Protein AF-A0A7S0LB00-F1 (afdb_monomer)

Organism: NCBI:txid221442

Mean predicted aligned error: 7.69 Å

Secondary structure (DSSP, 8-state):
---------------------EEEEESPPGGGGGGGSTTTSTT----B-SSS-B----B-SSSB---TTGGGEE-SS--TT-SS--------TT--SSTTTPPPPS---GGG-SS-TTSPTTSTT-TTTTSGGGSTT-S--S-TT-EETTSSS--TTS--PPP-SS--TT-BHHHHSPP--------TT-----EEEESS--S-----B---TTS---HHHHHT-BPPPPSS-----

Structure (mmCIF, N/CA/C/O backbone):
data_AF-A0A7S0LB00-F1
#
_entry.id   AF-A0A7S0LB00-F1
#
loop_
_atom_site.group_PDB
_atom_site.id
_atom_site.type_symbol
_atom_site.label_atom_id
_atom_site.label_alt_id
_atom_site.label_comp_id
_atom_site.label_asym_id
_atom_site.label_entity_id
_atom_site.label_seq_id
_atom_site.pdbx_PDB_ins_code
_atom_site.Cartn_x
_atom_site.Cartn_y
_atom_site.Cartn_z
_atom_site.occupancy
_atom_site.B_iso_or_equiv
_atom_site.auth_seq_id
_atom_site.auth_comp_id
_atom_site.auth_asym_id
_atom_site.auth_atom_id
_atom_site.pdbx_PDB_model_num
ATOM 1 N N . LEU A 1 1 ? -13.532 21.064 -48.501 1.00 35.19 1 LEU A N 1
ATOM 2 C CA . LEU A 1 1 ? -12.822 22.306 -48.111 1.00 35.19 1 LEU A CA 1
ATOM 3 C C . LEU A 1 1 ? -13.480 22.804 -46.825 1.00 35.19 1 LEU A C 1
ATOM 5 O O . LEU A 1 1 ? -14.669 23.048 -46.865 1.00 35.19 1 LEU A O 1
ATOM 9 N N . GLY A 1 2 ? -12.890 22.867 -45.636 1.00 36.31 2 GLY A N 1
ATOM 10 C CA . GLY A 1 2 ? -11.497 23.034 -45.245 1.00 36.31 2 GLY A CA 1
ATOM 11 C C . GLY A 1 2 ? -11.437 24.234 -44.295 1.00 36.31 2 GLY A C 1
ATOM 12 O O . GLY A 1 2 ? -11.402 25.360 -44.772 1.00 36.31 2 GLY A O 1
ATOM 13 N N . LYS A 1 3 ? -11.448 24.002 -42.976 1.00 26.95 3 LYS A N 1
ATOM 14 C CA . LYS A 1 3 ? -10.926 24.943 -41.970 1.00 26.95 3 LYS A CA 1
ATOM 15 C C . LYS A 1 3 ? -10.287 24.142 -40.835 1.00 26.95 3 LYS A C 1
ATOM 17 O O . LYS A 1 3 ? -10.972 23.611 -39.970 1.00 26.95 3 LYS A O 1
ATOM 22 N N . MET A 1 4 ? -8.961 24.026 -40.903 1.00 29.06 4 MET A N 1
ATOM 23 C CA . MET A 1 4 ? -8.104 23.669 -39.775 1.00 29.06 4 MET A CA 1
ATOM 24 C C . MET A 1 4 ? -8.138 24.818 -38.768 1.00 29.06 4 MET A C 1
ATOM 26 O O . MET A 1 4 ? -7.883 25.964 -39.135 1.00 29.06 4 MET A O 1
ATOM 30 N N . THR A 1 5 ? -8.381 24.507 -37.499 1.00 28.31 5 THR A N 1
ATOM 31 C CA . THR A 1 5 ? -8.028 25.393 -36.389 1.00 28.31 5 THR A CA 1
ATOM 32 C C . THR A 1 5 ? -6.940 24.698 -35.588 1.00 28.31 5 THR A C 1
ATOM 34 O O . THR A 1 5 ? -7.177 23.727 -34.877 1.00 28.31 5 THR A O 1
ATOM 37 N N . LEU A 1 6 ? -5.717 25.183 -35.781 1.00 27.58 6 LEU A N 1
ATOM 38 C CA . LEU A 1 6 ? -4.538 24.798 -35.028 1.00 27.58 6 LEU A CA 1
ATOM 39 C C . LEU A 1 6 ? -4.622 25.487 -33.658 1.00 27.58 6 LEU A C 1
ATOM 41 O O . LEU A 1 6 ? -4.403 26.693 -33.566 1.00 27.58 6 LEU A O 1
ATOM 45 N N . ILE A 1 7 ? -4.939 24.748 -32.595 1.00 29.59 7 ILE A N 1
ATOM 46 C CA . ILE A 1 7 ? -4.711 25.228 -31.228 1.00 29.59 7 ILE A CA 1
ATOM 47 C C . ILE A 1 7 ? -3.423 24.573 -30.745 1.00 29.59 7 ILE A C 1
ATOM 49 O O . ILE A 1 7 ? -3.393 23.401 -30.375 1.00 29.59 7 ILE A O 1
ATOM 53 N N . ARG A 1 8 ? -2.336 25.353 -30.776 1.00 27.70 8 ARG A N 1
ATOM 54 C CA . ARG A 1 8 ? -1.153 25.111 -29.947 1.00 27.70 8 ARG A CA 1
ATOM 55 C C . ARG A 1 8 ? -1.618 25.146 -28.492 1.00 27.70 8 ARG A C 1
ATOM 57 O O . ARG A 1 8 ? -1.759 26.227 -27.927 1.00 27.70 8 ARG A O 1
ATOM 64 N N . LEU A 1 9 ? -1.847 23.985 -27.889 1.00 26.02 9 LEU A N 1
ATOM 65 C CA . LEU A 1 9 ? -1.923 23.893 -26.440 1.00 26.02 9 LEU A CA 1
ATOM 66 C C . LEU A 1 9 ? -0.524 23.560 -25.935 1.00 26.02 9 LEU A C 1
ATOM 68 O O . LEU A 1 9 ? 0.058 22.536 -26.290 1.00 26.02 9 LEU A O 1
ATOM 72 N N . GLN A 1 10 ? 0.039 24.502 -25.186 1.00 24.97 10 GLN A N 1
ATOM 73 C CA . GLN A 1 10 ? 1.339 24.358 -24.562 1.00 24.97 10 GLN A CA 1
ATOM 74 C C . GLN A 1 10 ? 1.358 23.092 -23.709 1.00 24.97 10 GLN A C 1
ATOM 76 O O . GLN A 1 10 ? 0.496 22.879 -22.857 1.00 24.97 10 GLN A O 1
ATOM 81 N N . ILE A 1 11 ? 2.362 22.257 -23.964 1.00 27.09 11 ILE A N 1
ATOM 82 C CA . ILE A 1 11 ? 2.698 21.112 -23.133 1.00 27.09 11 ILE A CA 1
ATOM 83 C C . ILE A 1 11 ? 3.191 21.682 -21.805 1.00 27.09 11 ILE A C 1
ATOM 85 O O . ILE A 1 11 ? 4.362 22.031 -21.659 1.00 27.09 11 ILE A O 1
ATOM 89 N N . VAL A 1 12 ? 2.290 21.798 -20.833 1.00 24.94 12 VAL A N 1
ATOM 90 C CA . VAL A 1 12 ? 2.697 21.899 -19.437 1.00 24.94 12 VAL A CA 1
ATOM 91 C C . VAL A 1 12 ? 3.196 20.508 -19.066 1.00 24.94 12 VAL A C 1
ATOM 93 O O . VAL A 1 12 ? 2.411 19.606 -18.776 1.00 24.94 12 VAL A O 1
ATOM 96 N N . TRP A 1 13 ? 4.515 20.323 -19.127 1.00 25.20 13 TRP A N 1
ATOM 97 C CA . TRP A 1 13 ? 5.214 19.219 -18.473 1.00 25.20 13 TRP A CA 1
ATOM 98 C C . TRP A 1 13 ? 5.059 19.381 -16.957 1.00 25.20 13 TRP A C 1
ATOM 100 O O . TRP A 1 13 ? 5.974 19.781 -16.246 1.00 25.20 13 TRP A O 1
ATOM 110 N N . GLY A 1 14 ? 3.863 19.092 -16.453 1.00 23.08 14 GLY A N 1
ATOM 111 C CA . GLY A 1 14 ? 3.650 18.824 -15.045 1.00 23.08 14 GLY A CA 1
ATOM 112 C C . GLY A 1 14 ? 4.118 17.404 -14.777 1.00 23.08 14 GLY A C 1
ATOM 113 O O . GLY A 1 14 ? 3.319 16.471 -14.838 1.00 23.08 14 GLY A O 1
ATOM 114 N N . ILE A 1 15 ? 5.410 17.220 -14.492 1.00 27.45 15 ILE A N 1
ATOM 115 C CA . ILE A 1 15 ? 5.857 16.019 -13.785 1.00 27.45 15 ILE A CA 1
ATOM 116 C C . ILE A 1 15 ? 5.267 16.141 -12.380 1.00 27.45 15 ILE A C 1
ATOM 118 O O . ILE A 1 15 ? 5.867 16.714 -11.476 1.00 27.45 15 ILE A O 1
ATOM 122 N N . ALA A 1 16 ? 4.042 15.649 -12.209 1.00 24.50 16 ALA A N 1
ATOM 123 C CA . ALA A 1 16 ? 3.516 15.373 -10.890 1.00 24.50 16 ALA A CA 1
ATOM 124 C C . ALA A 1 16 ? 4.400 14.271 -10.302 1.00 24.50 16 ALA A C 1
ATOM 126 O O . ALA A 1 16 ? 4.308 13.101 -10.685 1.00 24.50 16 ALA A O 1
ATOM 127 N N . VAL A 1 17 ? 5.298 14.657 -9.400 1.00 24.16 17 VAL A N 1
ATOM 128 C CA . VAL A 1 17 ? 6.021 13.729 -8.536 1.00 24.16 17 VAL A CA 1
ATOM 129 C C . VAL A 1 17 ? 4.957 13.048 -7.674 1.00 24.16 17 VAL A C 1
ATOM 131 O O . VAL A 1 17 ? 4.490 13.593 -6.686 1.00 24.16 17 VAL A O 1
ATOM 134 N N . GLY A 1 18 ? 4.444 11.905 -8.127 1.00 24.12 18 GLY A N 1
ATOM 135 C CA . GLY A 1 18 ? 3.473 11.144 -7.343 1.00 24.12 18 GLY A CA 1
ATOM 136 C C . GLY A 1 18 ? 4.186 10.406 -6.218 1.00 24.12 18 GLY A C 1
ATOM 137 O O . GLY A 1 18 ? 5.020 9.564 -6.490 1.00 24.12 18 GLY A O 1
ATOM 138 N N . HIS A 1 19 ? 3.910 10.674 -4.955 1.00 31.19 19 HIS A N 1
ATOM 139 C CA . HIS A 1 19 ? 4.433 9.839 -3.863 1.00 31.19 19 HIS A CA 1
ATOM 140 C C . HIS A 1 19 ? 3.854 8.396 -3.917 1.00 31.19 19 HIS A C 1
ATOM 142 O O . HIS A 1 19 ? 3.232 8.011 -4.905 1.00 31.19 19 HIS A O 1
ATOM 148 N N . SER A 1 20 ? 4.028 7.562 -2.890 1.00 43.66 20 SER A N 1
ATOM 149 C CA . SER A 1 20 ? 3.943 6.090 -2.976 1.00 43.66 20 SER A CA 1
ATOM 150 C C . SER A 1 20 ? 2.904 5.334 -2.146 1.00 43.66 20 SER A C 1
ATOM 152 O O . SER A 1 20 ? 3.152 4.186 -1.788 1.00 43.66 20 SER A O 1
ATOM 154 N N . HIS A 1 21 ? 1.790 5.920 -1.736 1.00 64.12 21 HIS A N 1
ATOM 155 C CA . HIS A 1 21 ? 1.093 5.413 -0.551 1.00 64.12 21 HIS A CA 1
ATOM 156 C C . HIS A 1 21 ? -0.360 5.086 -0.836 1.00 64.12 21 HIS A C 1
ATOM 158 O O . HIS A 1 21 ? -1.047 5.813 -1.549 1.00 64.12 21 HIS A O 1
ATOM 164 N N . GLY A 1 22 ? -0.861 4.016 -0.239 1.00 75.19 22 GLY A N 1
ATOM 165 C CA . GLY A 1 22 ? -2.289 3.796 -0.199 1.00 75.19 22 GLY A CA 1
ATOM 166 C C . GLY A 1 22 ? -2.671 2.783 0.855 1.00 75.19 22 GLY A C 1
ATOM 167 O O . GLY A 1 22 ? -1.870 1.955 1.278 1.00 75.19 22 GLY A O 1
ATOM 168 N N . SER A 1 23 ? -3.894 2.915 1.341 1.00 87.69 23 SER A N 1
ATOM 169 C CA . SER A 1 23 ? -4.347 2.206 2.532 1.00 87.69 23 SER A CA 1
ATOM 170 C C . SER A 1 23 ? -5.782 1.757 2.375 1.00 87.69 23 SER A C 1
ATOM 172 O O . SER A 1 23 ? -6.610 2.440 1.772 1.00 87.69 23 SER A O 1
ATOM 174 N N . LEU A 1 24 ? -6.083 0.588 2.930 1.00 89.44 24 LEU A N 1
ATOM 175 C CA . LEU A 1 24 ? -7.458 0.150 3.101 1.00 89.44 24 LEU A CA 1
ATOM 176 C C . LEU A 1 24 ? -8.194 1.177 3.976 1.00 89.44 24 LEU A C 1
ATOM 178 O O . LEU A 1 24 ? -7.613 1.702 4.918 1.00 89.44 24 LEU A O 1
ATOM 182 N N . ILE A 1 25 ? -9.448 1.479 3.660 1.00 89.44 25 ILE A N 1
ATOM 183 C CA . ILE A 1 25 ? -10.336 2.296 4.504 1.00 89.44 25 ILE A CA 1
ATOM 184 C C . ILE A 1 25 ? -11.545 1.466 4.935 1.00 89.44 25 ILE A C 1
ATOM 186 O O . ILE A 1 25 ? -12.014 1.580 6.065 1.00 89.44 25 ILE A O 1
ATOM 190 N N . VAL A 1 26 ? -12.066 0.637 4.023 1.00 87.62 26 VAL A N 1
ATOM 191 C CA . VAL A 1 26 ? -13.188 -0.266 4.288 1.00 87.62 26 VAL A CA 1
ATOM 192 C C . VAL A 1 26 ? -12.779 -1.678 3.871 1.00 87.62 26 VAL A C 1
ATOM 194 O O . VAL A 1 26 ? -12.455 -1.873 2.697 1.00 87.62 26 VAL A O 1
ATOM 197 N N . PRO A 1 27 ? -12.808 -2.662 4.783 1.00 90.00 27 PRO A N 1
ATOM 198 C CA . PRO A 1 27 ? -13.117 -2.535 6.211 1.00 90.00 27 PRO A CA 1
ATOM 199 C C . PRO A 1 27 ? -12.051 -1.719 6.965 1.00 90.00 27 PRO A C 1
ATOM 201 O O . PRO A 1 27 ? -10.946 -1.528 6.459 1.00 90.00 27 PRO A O 1
ATOM 204 N N . PHE A 1 28 ? -12.384 -1.247 8.171 1.00 89.69 28 PHE A N 1
ATOM 205 C CA . PHE A 1 28 ? -11.471 -0.435 8.978 1.00 89.69 28 PHE A CA 1
ATOM 206 C C . PHE A 1 28 ? -10.197 -1.233 9.323 1.00 89.69 28 PHE A C 1
ATOM 208 O O . PHE A 1 28 ? -10.312 -2.279 9.976 1.00 89.69 28 PHE A O 1
ATOM 215 N N . PRO A 1 29 ? -8.994 -0.813 8.880 1.00 92.06 29 PRO A N 1
ATOM 216 C CA . PRO A 1 29 ? -7.785 -1.611 9.064 1.00 92.06 29 PRO A CA 1
ATOM 217 C C . PRO A 1 29 ? -7.124 -1.363 10.422 1.00 92.06 29 PRO A C 1
ATOM 219 O O . PRO A 1 29 ? -7.160 -0.260 10.955 1.00 92.06 29 PRO A O 1
ATOM 222 N N . ARG A 1 30 ? -6.369 -2.354 10.911 1.00 93.62 30 ARG A N 1
ATOM 223 C CA . ARG A 1 30 ? -5.478 -2.190 12.080 1.00 93.62 30 ARG A CA 1
ATOM 224 C C . ARG A 1 30 ? -4.424 -1.093 11.907 1.00 93.62 30 ARG A C 1
ATOM 226 O O . ARG A 1 30 ? -3.998 -0.479 12.877 1.00 93.62 30 ARG A O 1
ATOM 233 N N . ASN A 1 31 ? -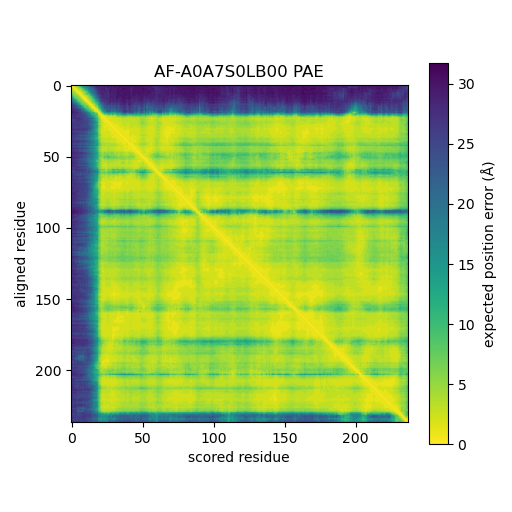4.004 -0.836 10.670 1.00 94.94 31 ASN A N 1
ATOM 234 C CA . ASN A 1 31 ? -3.031 0.202 10.327 1.00 94.94 31 ASN A CA 1
ATOM 235 C C . ASN A 1 31 ? -3.553 1.616 10.618 1.00 94.94 31 ASN A C 1
ATOM 237 O O . ASN A 1 31 ? -2.766 2.552 10.725 1.00 94.94 31 ASN A O 1
ATOM 241 N N . ALA A 1 32 ? -4.868 1.768 10.790 1.00 94.31 32 ALA A N 1
ATOM 242 C CA . ALA A 1 32 ? -5.506 3.021 11.156 1.00 94.31 32 ALA A CA 1
ATOM 243 C C . ALA A 1 32 ? -5.594 3.234 12.675 1.00 94.31 32 ALA A C 1
ATOM 245 O O . ALA A 1 32 ? -6.366 4.080 13.119 1.00 94.31 32 ALA A O 1
ATOM 246 N N . VAL A 1 33 ? -4.816 2.512 13.492 1.00 95.06 33 VAL A N 1
ATOM 247 C CA . VAL A 1 33 ? -4.845 2.624 14.965 1.00 95.06 33 VAL A CA 1
ATOM 248 C C . VAL A 1 33 ? -4.657 4.062 15.475 1.00 95.06 33 VAL A C 1
ATOM 250 O O . VAL A 1 33 ? -5.271 4.447 16.468 1.00 95.06 33 VAL A O 1
ATOM 253 N N . ASP A 1 34 ? -3.883 4.896 14.770 1.00 95.69 34 ASP A N 1
ATOM 254 C CA . ASP A 1 34 ? -3.671 6.297 15.161 1.00 95.69 34 ASP A CA 1
ATOM 255 C C . ASP A 1 34 ? -4.931 7.160 15.047 1.00 95.69 34 ASP A C 1
ATOM 257 O O . ASP A 1 34 ? -4.992 8.208 15.678 1.00 95.69 34 ASP A O 1
ATOM 261 N N . SER A 1 35 ? -5.970 6.712 14.335 1.00 93.94 35 SER A N 1
ATOM 262 C CA . SER A 1 35 ? -7.298 7.355 14.331 1.00 93.94 35 SER A CA 1
ATOM 263 C C . SER A 1 35 ? -7.926 7.495 15.727 1.00 93.94 35 SER A C 1
ATOM 265 O O . SER A 1 35 ? -8.866 8.268 15.909 1.00 93.94 35 SER A O 1
ATOM 267 N N . LEU A 1 36 ? -7.416 6.739 16.709 1.00 93.81 36 LEU A N 1
ATOM 268 C CA . LEU A 1 36 ? -7.798 6.796 18.121 1.00 93.81 36 LEU A CA 1
ATOM 269 C C . LEU A 1 36 ? -7.118 7.948 18.882 1.00 93.81 36 LEU A C 1
ATOM 271 O O . LEU A 1 36 ? -7.368 8.130 20.074 1.00 93.81 36 LEU A O 1
ATOM 275 N N . LEU A 1 37 ? -6.204 8.679 18.241 1.00 95.94 37 LEU A N 1
ATOM 276 C CA . LEU A 1 37 ? -5.475 9.793 18.834 1.00 95.94 37 LEU A CA 1
ATOM 277 C C . LEU A 1 37 ? -6.094 11.129 18.393 1.00 95.94 37 LEU A C 1
ATOM 279 O O . LEU A 1 37 ? -6.312 11.307 17.196 1.00 95.94 37 LEU A O 1
ATOM 283 N N . PRO A 1 38 ? -6.301 12.105 19.301 1.00 95.94 38 PRO A N 1
ATOM 284 C CA . PRO A 1 38 ? -6.965 13.378 18.984 1.00 95.94 38 PRO A CA 1
ATOM 285 C C . PRO A 1 38 ? -6.367 14.180 17.819 1.00 95.94 38 PRO A C 1
ATOM 287 O O . PRO A 1 38 ? -7.050 15.001 17.203 1.00 95.94 38 PRO A O 1
ATOM 290 N N . GLN A 1 39 ? -5.076 13.995 17.549 1.00 95.00 39 GLN A N 1
ATOM 291 C CA . GLN A 1 39 ? -4.345 14.666 16.475 1.00 95.00 39 GLN A CA 1
ATOM 292 C C . GLN A 1 39 ? -4.528 14.003 15.093 1.00 95.00 39 GLN A C 1
ATOM 294 O O . GLN A 1 39 ? -4.260 14.646 14.085 1.00 95.00 39 GLN A O 1
ATOM 299 N N . TRP A 1 40 ? -5.007 12.755 15.050 1.00 94.56 40 TRP A N 1
ATOM 300 C CA . TRP A 1 40 ? -5.266 11.962 13.836 1.00 94.56 40 TRP A CA 1
ATOM 301 C C . TRP A 1 40 ? -6.738 11.525 13.716 1.00 94.56 40 TRP A C 1
ATOM 303 O O . TRP A 1 40 ? -7.084 10.787 12.796 1.00 94.56 40 TRP A O 1
ATOM 313 N N . SER A 1 41 ? -7.595 11.960 14.645 1.00 92.56 41 SER A N 1
ATOM 314 C CA . SER A 1 41 ? -9.036 11.706 14.661 1.00 92.56 41 SER A CA 1
ATOM 315 C C . SER A 1 41 ? -9.823 12.818 13.964 1.00 92.56 41 SER A C 1
ATOM 317 O O . SER A 1 41 ? -9.287 13.878 13.637 1.00 92.56 41 SER A O 1
ATOM 319 N N . ASP A 1 42 ? -11.120 12.587 13.748 1.00 89.00 42 ASP A N 1
ATOM 320 C CA . ASP A 1 42 ? -12.076 13.608 13.282 1.00 89.00 42 ASP A CA 1
ATOM 321 C C . ASP A 1 42 ? -11.678 14.270 11.953 1.00 89.00 42 ASP A C 1
ATOM 323 O O . ASP A 1 42 ? -11.885 15.460 11.723 1.00 89.00 42 ASP A O 1
ATOM 327 N N . GLY A 1 43 ? -11.070 13.478 11.065 1.00 84.38 43 GLY A N 1
ATOM 328 C CA . GLY A 1 43 ? -10.630 13.924 9.746 1.00 84.38 43 GLY A CA 1
ATOM 329 C C . GLY A 1 43 ? -9.340 14.748 9.746 1.00 84.38 43 GLY A C 1
ATOM 330 O O . GLY A 1 43 ? -9.014 15.348 8.720 1.00 84.38 43 GLY A O 1
ATOM 331 N N . LYS A 1 44 ? -8.599 14.776 10.860 1.00 92.50 44 LYS A N 1
ATOM 332 C CA . LYS A 1 44 ? -7.274 15.401 10.937 1.00 92.50 44 LYS A CA 1
ATOM 333 C C . LYS A 1 44 ? -6.206 14.471 10.374 1.00 92.50 44 LYS A C 1
ATOM 335 O O . LYS A 1 44 ? -6.128 13.300 10.729 1.00 92.50 44 LYS A O 1
ATOM 340 N N . HIS A 1 45 ? -5.357 15.035 9.524 1.00 91.56 45 HIS A N 1
ATOM 341 C CA . HIS A 1 45 ? -4.241 14.350 8.877 1.00 91.56 45 HIS A CA 1
ATOM 342 C C . HIS A 1 45 ? -3.033 15.291 8.895 1.00 91.56 45 HIS A C 1
ATOM 344 O O . HIS A 1 45 ? -2.778 15.943 7.885 1.00 91.56 45 HIS A O 1
ATOM 350 N N . PRO A 1 46 ? -2.366 15.471 10.051 1.00 93.44 46 PRO A N 1
ATOM 351 C CA . PRO A 1 46 ? -1.205 16.347 10.138 1.00 93.44 46 PRO A CA 1
ATOM 352 C C . PRO A 1 46 ? -0.085 15.835 9.231 1.00 93.44 46 PRO A C 1
ATOM 354 O O . PRO A 1 46 ? 0.027 14.627 9.002 1.00 93.44 46 PRO A O 1
ATOM 357 N N . ASP A 1 47 ? 0.743 16.758 8.746 1.00 92.44 47 ASP A N 1
ATOM 358 C CA . ASP A 1 47 ? 1.935 16.402 7.986 1.00 92.44 47 ASP A CA 1
ATOM 359 C C . ASP A 1 47 ? 2.919 15.611 8.863 1.00 92.44 47 ASP A C 1
ATOM 361 O O . ASP A 1 47 ? 3.011 15.781 10.087 1.00 92.44 47 ASP A O 1
ATOM 365 N N . THR A 1 48 ? 3.646 14.711 8.221 1.00 89.62 48 THR A N 1
ATOM 366 C CA . THR A 1 48 ? 4.616 13.810 8.825 1.00 89.62 48 THR A CA 1
ATOM 367 C C . THR A 1 48 ? 5.946 13.919 8.096 1.00 89.62 48 THR A C 1
ATOM 369 O O . THR A 1 48 ? 5.977 14.167 6.893 1.00 89.62 48 THR A O 1
ATOM 372 N N . GLY A 1 49 ? 7.044 13.712 8.821 1.00 86.69 49 GLY A N 1
ATOM 373 C CA . GLY A 1 49 ? 8.395 13.773 8.260 1.00 86.69 49 GLY A CA 1
ATOM 374 C C . GLY A 1 49 ? 9.011 15.161 8.176 1.00 86.69 49 GLY A C 1
ATOM 375 O O . GLY A 1 49 ? 8.350 16.190 8.306 1.00 86.69 49 GLY A O 1
ATOM 376 N N . SER A 1 50 ? 10.325 15.156 7.974 1.00 85.06 50 SER A N 1
ATOM 377 C CA . SER A 1 50 ? 11.186 16.341 7.913 1.00 85.06 50 SER A CA 1
ATOM 378 C C . SER A 1 50 ? 11.932 16.460 6.582 1.00 85.06 50 SER A C 1
ATOM 380 O O . SER A 1 50 ? 12.179 17.571 6.117 1.00 85.06 50 SER A O 1
ATOM 382 N N . ILE A 1 51 ? 12.243 15.328 5.941 1.00 83.50 51 ILE A N 1
ATOM 383 C CA . ILE A 1 51 ? 12.913 15.245 4.640 1.00 83.50 51 ILE A CA 1
ATOM 384 C C . ILE A 1 51 ? 11.904 15.502 3.516 1.00 83.50 51 ILE A C 1
ATOM 386 O O . ILE A 1 51 ? 12.188 16.253 2.583 1.00 83.50 51 ILE A O 1
ATOM 390 N N . GLN A 1 52 ? 10.723 14.882 3.602 1.00 82.38 52 GLN A N 1
ATOM 391 C CA . GLN A 1 52 ? 9.613 15.092 2.668 1.00 82.38 52 GLN A CA 1
ATOM 392 C C . GLN A 1 52 ? 8.273 15.106 3.415 1.00 82.38 52 GLN A C 1
ATOM 394 O O . GLN A 1 52 ? 7.614 14.067 3.493 1.00 82.38 52 GLN A O 1
ATOM 399 N N . PRO A 1 53 ? 7.861 16.270 3.955 1.00 85.38 53 PRO A N 1
ATOM 400 C CA . PRO A 1 53 ? 6.587 16.401 4.646 1.00 85.38 53 PRO A CA 1
ATOM 401 C C . PRO A 1 53 ? 5.405 15.909 3.803 1.00 85.38 53 PRO A C 1
ATOM 403 O O . PRO A 1 53 ? 5.245 16.314 2.648 1.00 85.38 53 PRO A O 1
ATOM 406 N N . TYR A 1 54 ? 4.580 15.030 4.372 1.00 86.94 54 TYR A N 1
ATOM 407 C CA . TYR A 1 54 ? 3.422 14.452 3.685 1.00 86.94 54 TYR A CA 1
ATOM 408 C C . TYR A 1 54 ? 2.293 14.105 4.658 1.00 86.94 54 TYR A C 1
ATOM 410 O O . TYR A 1 54 ? 2.541 13.910 5.839 1.00 86.94 54 TYR A O 1
ATOM 418 N N . ASN A 1 55 ? 1.050 13.964 4.189 1.00 88.50 55 ASN A N 1
ATOM 419 C CA . ASN A 1 55 ? -0.066 13.539 5.040 1.00 88.50 55 ASN A CA 1
ATOM 420 C C . ASN A 1 55 ? -0.875 12.383 4.437 1.00 88.50 55 ASN A C 1
ATOM 422 O O . ASN A 1 55 ? -0.931 12.183 3.224 1.00 88.50 55 ASN A O 1
ATOM 426 N N . CYS A 1 56 ? -1.549 11.625 5.306 1.00 87.31 56 CYS A N 1
ATOM 427 C CA . CYS A 1 56 ? -2.416 10.505 4.924 1.00 87.31 56 CYS A CA 1
ATOM 428 C C . CYS A 1 56 ? -3.867 10.924 4.637 1.00 87.31 56 CYS A C 1
ATOM 430 O O . CYS A 1 56 ? -4.790 10.131 4.854 1.00 87.31 56 CYS A O 1
ATOM 432 N N . ARG A 1 57 ? -4.101 12.149 4.138 1.00 89.62 57 ARG A N 1
ATOM 433 C CA . ARG A 1 57 ? -5.467 12.624 3.890 1.00 89.62 57 ARG A CA 1
ATOM 434 C C . ARG A 1 57 ? -6.211 11.682 2.947 1.00 89.62 57 ARG A C 1
ATOM 436 O O . ARG A 1 57 ? -5.729 11.305 1.879 1.00 89.62 57 ARG A O 1
ATOM 443 N N . CYS A 1 58 ? -7.424 11.329 3.347 1.00 87.75 58 CYS A N 1
ATOM 444 C CA . CYS A 1 58 ? -8.214 10.327 2.658 1.00 87.75 58 CYS A CA 1
ATOM 445 C C . CYS A 1 58 ? -9.699 10.718 2.597 1.00 87.75 58 CYS A C 1
ATOM 447 O O . CYS A 1 58 ? -10.193 11.469 3.446 1.00 87.75 58 CYS A O 1
ATOM 449 N N . THR A 1 59 ? -10.425 10.190 1.607 1.00 83.75 59 THR A N 1
ATOM 450 C CA . THR A 1 59 ? -11.886 10.317 1.517 1.00 83.75 59 THR A CA 1
ATOM 451 C C . THR A 1 59 ? -12.539 8.949 1.352 1.00 83.75 59 THR A C 1
ATOM 453 O O . THR A 1 59 ? -11.976 8.034 0.758 1.00 83.75 59 THR A O 1
ATOM 456 N N . ASN A 1 60 ? -13.751 8.798 1.879 1.00 79.50 60 ASN A N 1
ATOM 457 C CA . ASN A 1 60 ? -14.571 7.601 1.723 1.00 79.50 60 ASN A CA 1
ATOM 458 C C . ASN A 1 60 ? -15.666 7.822 0.661 1.00 79.50 60 ASN A C 1
ATOM 460 O O . ASN A 1 60 ? -16.842 7.521 0.880 1.00 79.50 60 ASN A O 1
ATOM 464 N N . GLY A 1 61 ? -15.287 8.432 -0.465 1.00 74.81 61 GLY A N 1
ATOM 465 C CA . GLY A 1 61 ? -16.195 8.881 -1.524 1.00 74.81 61 GLY A CA 1
ATOM 466 C C . GLY A 1 61 ? -16.776 10.273 -1.265 1.00 74.81 61 GLY A C 1
ATOM 467 O O . GLY A 1 61 ? -16.495 11.193 -2.023 1.00 74.81 61 GLY A O 1
ATOM 468 N N . SER A 1 62 ? -17.545 10.447 -0.187 1.00 72.88 62 SER A N 1
ATOM 469 C CA . SER A 1 62 ? -18.254 11.709 0.109 1.00 72.88 62 SER A CA 1
ATOM 470 C C . SER A 1 62 ? -17.795 12.429 1.378 1.00 72.88 62 SER A C 1
ATOM 472 O O . SER A 1 62 ? -18.056 13.619 1.532 1.00 72.88 62 SER A O 1
ATOM 474 N N . SER A 1 63 ? -17.104 11.741 2.287 1.00 82.44 63 SER A N 1
ATOM 475 C CA . SER A 1 63 ? -16.634 12.298 3.558 1.00 82.44 63 SER A CA 1
ATOM 476 C C . SER A 1 63 ? -15.140 12.072 3.750 1.00 82.44 63 SER A C 1
ATOM 478 O O . SER A 1 63 ? -14.558 11.142 3.187 1.00 82.44 63 SER A O 1
ATOM 480 N N . VAL A 1 64 ? -14.503 12.926 4.552 1.00 86.12 64 VAL A N 1
ATOM 481 C CA . VAL A 1 64 ? -13.128 12.690 5.008 1.00 86.12 64 VAL A CA 1
ATOM 482 C C . VAL A 1 64 ? -13.120 11.406 5.834 1.00 86.12 64 VAL A C 1
ATOM 484 O O . VAL A 1 64 ? -13.944 11.255 6.737 1.00 86.12 64 VAL A O 1
ATOM 487 N N . CYS A 1 65 ? -12.218 10.472 5.527 1.00 87.94 65 CYS A N 1
ATOM 488 C CA . CYS A 1 65 ? -12.071 9.288 6.370 1.00 87.94 65 CYS A CA 1
ATOM 489 C C . CYS A 1 65 ? -11.150 9.535 7.558 1.00 87.94 65 CYS A C 1
ATOM 491 O O . CYS A 1 65 ? -10.268 10.395 7.543 1.00 87.94 65 CYS A O 1
ATOM 493 N N . ASN A 1 66 ? -11.365 8.722 8.588 1.00 89.88 66 ASN A N 1
ATOM 494 C CA . ASN A 1 66 ? -10.554 8.680 9.789 1.00 89.88 66 ASN A CA 1
ATOM 495 C C . ASN A 1 66 ? -9.596 7.480 9.722 1.00 89.88 66 ASN A C 1
ATOM 497 O O . ASN A 1 66 ? -9.874 6.445 10.313 1.00 89.88 66 ASN A O 1
ATOM 501 N N . ASN A 1 67 ? -8.518 7.583 8.937 1.00 91.50 67 ASN A N 1
ATOM 502 C CA . ASN A 1 67 ? -7.595 6.462 8.690 1.00 91.50 67 ASN A CA 1
ATOM 503 C C . ASN A 1 67 ? -6.228 6.615 9.381 1.00 91.50 67 ASN A C 1
ATOM 505 O O . ASN A 1 67 ? -5.310 5.848 9.100 1.00 91.50 67 ASN A O 1
ATOM 509 N N . GLY A 1 68 ? -6.076 7.608 10.267 1.00 93.50 68 GLY A N 1
ATOM 510 C CA . GLY A 1 68 ? -4.819 7.912 10.952 1.00 93.50 68 GLY A CA 1
ATOM 511 C C . GLY A 1 68 ? -3.615 7.933 10.007 1.00 93.50 68 GLY A C 1
ATOM 512 O O . GLY A 1 68 ? -3.652 8.556 8.950 1.00 93.50 68 GLY A O 1
ATOM 513 N N . GLN A 1 69 ? -2.560 7.202 10.367 1.00 94.12 69 GLN A N 1
ATOM 514 C CA . GLN A 1 69 ? -1.343 7.063 9.560 1.00 94.12 69 GLN A CA 1
ATOM 515 C C . GLN A 1 69 ? -1.327 5.791 8.692 1.00 94.12 69 GLN A C 1
ATOM 517 O O . GLN A 1 69 ? -0.258 5.324 8.302 1.00 94.12 69 GLN A O 1
ATOM 522 N N . ALA A 1 70 ? -2.489 5.205 8.368 1.00 93.75 70 ALA A N 1
ATOM 523 C CA . ALA A 1 70 ? -2.565 3.918 7.667 1.00 93.75 70 ALA A CA 1
ATOM 524 C C . ALA A 1 70 ? -1.801 3.889 6.331 1.00 93.75 70 ALA A C 1
ATOM 526 O O . ALA A 1 70 ? -1.314 2.835 5.929 1.00 93.75 70 ALA A O 1
ATOM 527 N N . CYS A 1 71 ? -1.675 5.031 5.647 1.00 91.62 71 CYS A N 1
ATOM 528 C CA . CYS A 1 71 ? -0.966 5.126 4.370 1.00 91.62 71 CYS A CA 1
ATOM 529 C C . CYS A 1 71 ? 0.558 4.953 4.490 1.00 91.62 71 CYS A C 1
ATOM 531 O O . CYS A 1 71 ? 1.210 4.639 3.498 1.00 91.62 71 CYS A O 1
ATOM 533 N N . PHE A 1 72 ? 1.117 5.102 5.693 1.00 94.06 72 PHE A N 1
ATOM 534 C CA . PHE A 1 72 ? 2.541 4.927 5.959 1.00 94.06 72 PHE A CA 1
ATOM 535 C C . PHE A 1 72 ? 2.910 3.500 6.377 1.00 94.06 72 PHE A C 1
ATOM 537 O O . PHE A 1 72 ? 4.024 3.281 6.826 1.00 94.06 72 PHE A O 1
ATOM 544 N N . TRP A 1 73 ? 2.025 2.514 6.220 1.00 94.56 73 TRP A N 1
ATOM 545 C CA . TRP A 1 73 ? 2.357 1.106 6.457 1.00 94.56 73 TRP A CA 1
ATOM 546 C C . TRP A 1 73 ? 2.544 0.364 5.137 1.00 94.56 73 TRP A C 1
ATOM 548 O O . TRP A 1 73 ? 1.574 -0.037 4.496 1.00 94.56 73 TRP A O 1
ATOM 558 N N . PHE A 1 74 ? 3.792 0.189 4.716 1.00 93.06 74 PHE A N 1
ATOM 559 C CA . PHE A 1 74 ? 4.126 -0.455 3.442 1.00 93.06 74 PHE A CA 1
ATOM 560 C C . PHE A 1 74 ? 5.546 -1.028 3.484 1.00 93.06 74 PHE A C 1
ATOM 562 O O . PHE A 1 74 ? 6.180 -1.060 4.534 1.00 93.06 74 PHE A O 1
ATOM 569 N N . SER A 1 75 ? 6.042 -1.555 2.368 1.00 92.62 75 SER A N 1
ATOM 570 C CA . SER A 1 75 ? 7.439 -1.977 2.236 1.00 92.62 75 SER A CA 1
ATOM 571 C C . SER A 1 75 ? 8.077 -1.248 1.062 1.00 92.62 75 SER A C 1
ATOM 573 O O . SER A 1 75 ? 7.578 -1.334 -0.060 1.00 92.62 75 SER A O 1
ATOM 575 N N . GLN A 1 76 ? 9.130 -0.480 1.342 1.00 90.56 76 GLN A N 1
ATOM 576 C CA . GLN A 1 76 ? 9.879 0.273 0.341 1.00 90.56 76 GLN A CA 1
ATOM 577 C C . GLN A 1 76 ? 10.927 -0.624 -0.323 1.00 90.56 76 GLN A C 1
ATOM 579 O O . GLN A 1 76 ? 11.525 -1.466 0.341 1.00 90.56 76 GLN A O 1
ATOM 584 N N . GLY A 1 77 ? 11.172 -0.414 -1.618 1.00 90.88 77 GLY A N 1
ATOM 585 C CA . GLY A 1 77 ? 12.312 -1.027 -2.304 1.00 90.88 77 GLY A CA 1
ATOM 586 C C . GLY A 1 77 ? 12.179 -2.528 -2.559 1.00 90.88 77 GLY A C 1
ATOM 587 O O . GLY A 1 77 ? 13.138 -3.288 -2.456 1.00 90.88 77 GLY A O 1
ATOM 588 N N . CYS A 1 78 ? 10.961 -2.980 -2.851 1.00 91.69 78 CYS A N 1
ATOM 589 C CA . CYS A 1 78 ? 10.666 -4.382 -3.121 1.00 91.69 78 CYS A CA 1
ATOM 590 C C . CYS A 1 78 ? 10.465 -4.592 -4.627 1.00 91.69 78 CYS A C 1
ATOM 592 O O . CYS A 1 78 ? 9.503 -4.079 -5.199 1.00 91.69 78 CYS A O 1
ATOM 594 N N . THR A 1 79 ? 11.336 -5.375 -5.266 1.00 94.12 79 THR A N 1
ATOM 595 C CA . THR A 1 79 ? 11.171 -5.817 -6.664 1.00 94.12 79 THR A CA 1
ATOM 596 C C . THR A 1 79 ? 10.782 -7.299 -6.701 1.00 94.12 79 THR A C 1
ATOM 598 O O . THR A 1 79 ? 11.308 -8.085 -5.908 1.00 94.12 79 THR A O 1
ATOM 601 N N . PRO A 1 80 ? 9.840 -7.720 -7.571 1.00 95.06 80 PRO A N 1
ATOM 602 C CA . PRO A 1 80 ? 9.533 -9.130 -7.771 1.00 95.06 80 PRO A CA 1
ATOM 603 C C . PRO A 1 80 ? 10.777 -9.974 -8.024 1.00 95.06 80 PRO A C 1
ATOM 605 O O . PRO A 1 80 ? 11.575 -9.626 -8.883 1.00 95.06 80 PRO A O 1
ATOM 608 N N . GLY A 1 81 ? 10.919 -11.095 -7.318 1.00 95.75 81 GLY A N 1
ATOM 609 C CA . GLY A 1 81 ? 12.075 -11.990 -7.439 1.00 95.75 81 GLY A CA 1
ATOM 610 C C . GLY A 1 81 ? 13.190 -11.750 -6.430 1.00 95.75 81 GLY A C 1
ATOM 611 O O . GLY A 1 81 ? 13.894 -12.698 -6.100 1.00 95.75 81 GLY A O 1
ATOM 612 N N . CYS A 1 82 ? 13.311 -10.540 -5.876 1.00 95.62 82 CYS A N 1
ATOM 613 C CA . CYS A 1 82 ? 14.346 -10.276 -4.882 1.00 95.62 82 CYS A CA 1
ATOM 614 C C . CYS A 1 82 ? 14.136 -11.102 -3.613 1.00 95.62 82 CYS A C 1
ATOM 616 O O . CYS A 1 82 ? 13.007 -11.281 -3.150 1.00 95.62 82 CYS A O 1
ATOM 618 N N . ALA A 1 83 ? 15.240 -11.510 -2.984 1.00 95.94 83 ALA A N 1
ATOM 619 C CA . ALA A 1 83 ? 15.200 -12.201 -1.696 1.00 95.94 83 ALA A CA 1
ATOM 620 C C . ALA A 1 83 ? 14.654 -11.321 -0.552 1.00 95.94 83 ALA A C 1
ATOM 622 O O . ALA A 1 83 ? 14.068 -11.826 0.405 1.00 95.94 83 ALA A O 1
ATOM 623 N N . ARG A 1 84 ? 14.853 -10.001 -0.636 1.00 94.06 84 ARG A N 1
ATOM 624 C CA . ARG A 1 84 ? 14.413 -9.015 0.360 1.00 94.06 84 ARG A CA 1
ATOM 625 C C . ARG A 1 84 ? 14.177 -7.654 -0.285 1.00 94.06 84 ARG A C 1
ATOM 627 O O . ARG A 1 84 ? 14.692 -7.391 -1.368 1.00 94.06 84 ARG A O 1
ATOM 634 N N . CYS A 1 85 ? 13.424 -6.802 0.399 1.00 92.81 85 CYS A N 1
ATOM 635 C CA . CYS A 1 85 ? 13.401 -5.379 0.085 1.00 92.81 85 CYS A CA 1
ATOM 636 C C . CYS A 1 85 ? 14.685 -4.721 0.616 1.00 92.81 85 CYS A C 1
ATOM 638 O O . CYS A 1 85 ? 15.199 -5.155 1.653 1.00 92.81 85 CYS A O 1
ATOM 640 N N . ASP A 1 86 ? 15.199 -3.695 -0.061 1.00 89.94 86 ASP A N 1
ATOM 641 C CA . ASP A 1 86 ? 16.369 -2.947 0.430 1.00 89.94 86 ASP A CA 1
ATOM 642 C C . ASP A 1 86 ? 15.991 -1.861 1.452 1.00 89.94 86 ASP A C 1
ATOM 644 O O . ASP A 1 86 ? 16.761 -1.585 2.368 1.00 89.94 86 ASP A O 1
ATOM 648 N N . GLY A 1 87 ? 14.772 -1.318 1.365 1.00 87.94 87 GLY A N 1
ATOM 649 C CA . GLY A 1 87 ? 14.312 -0.219 2.216 1.00 87.94 87 GLY A CA 1
ATOM 650 C C . GLY A 1 87 ? 14.944 1.126 1.861 1.00 87.94 87 GLY A C 1
ATOM 651 O O . GLY A 1 87 ? 14.746 2.098 2.594 1.00 87.94 87 GLY A O 1
ATOM 652 N N . ASP A 1 88 ? 15.665 1.194 0.741 1.00 79.50 88 ASP A N 1
ATOM 653 C CA . ASP A 1 88 ? 16.326 2.402 0.286 1.00 79.50 88 ASP A CA 1
ATOM 654 C C . ASP A 1 88 ? 15.286 3.292 -0.403 1.00 79.50 88 ASP A C 1
ATOM 656 O O . ASP A 1 88 ? 14.538 2.890 -1.298 1.00 79.50 88 ASP A O 1
ATOM 660 N N . GLY A 1 89 ? 15.191 4.536 0.065 1.00 65.31 89 GLY A N 1
ATOM 661 C CA . GLY A 1 89 ? 14.091 5.455 -0.239 1.00 65.31 89 GLY A CA 1
ATOM 662 C C . GLY A 1 89 ? 13.912 5.830 -1.706 1.00 65.31 89 GLY A C 1
ATOM 663 O O . GLY A 1 89 ? 12.957 6.500 -2.075 1.00 65.31 89 GLY A O 1
ATOM 664 N N . SER A 1 90 ? 14.795 5.407 -2.593 1.00 63.59 90 SER A N 1
ATOM 665 C CA . SER A 1 90 ? 14.870 5.928 -3.946 1.00 63.59 90 SER A CA 1
ATOM 666 C C . SER A 1 90 ? 13.712 5.428 -4.823 1.00 63.59 90 SER A C 1
ATOM 668 O O . SER A 1 90 ? 13.788 4.371 -5.441 1.00 63.59 90 SER A O 1
ATOM 670 N N . ARG A 1 91 ? 12.638 6.224 -4.951 1.00 68.75 91 ARG A N 1
ATOM 671 C CA . ARG A 1 91 ? 11.630 6.061 -6.019 1.00 68.75 91 ARG A CA 1
ATOM 672 C C . ARG A 1 91 ? 12.253 6.389 -7.381 1.00 68.75 91 ARG A C 1
ATOM 674 O O . ARG A 1 91 ? 12.053 7.479 -7.920 1.00 68.75 91 ARG A O 1
ATOM 681 N N . ILE A 1 92 ? 13.010 5.446 -7.925 1.00 78.50 92 ILE A N 1
ATOM 682 C CA . ILE A 1 92 ? 13.669 5.583 -9.221 1.00 78.50 92 ILE A CA 1
ATOM 683 C C . ILE A 1 92 ? 12.800 4.880 -10.275 1.00 78.50 92 ILE A C 1
ATOM 685 O O . ILE A 1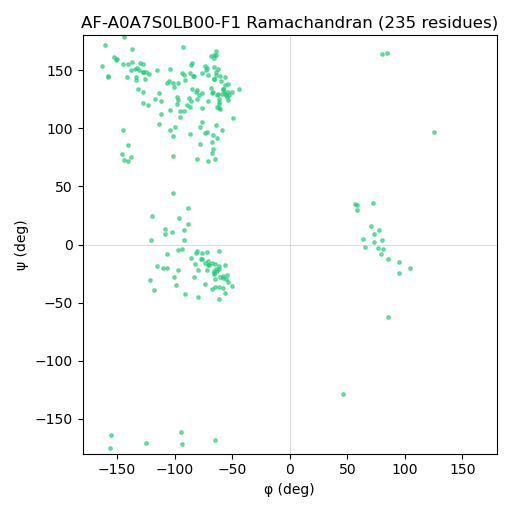 92 ? 12.517 3.687 -10.148 1.00 78.50 92 ILE A O 1
ATOM 689 N N . PRO A 1 93 ? 12.330 5.600 -11.310 1.00 84.31 93 PRO A N 1
ATOM 690 C CA . PRO A 1 93 ? 11.616 4.985 -12.422 1.00 84.31 93 PRO A CA 1
ATOM 691 C C . PRO A 1 93 ? 12.472 3.890 -13.071 1.00 84.31 93 PRO A C 1
ATOM 693 O O . PRO A 1 93 ? 13.657 4.108 -13.312 1.00 84.31 93 PRO A O 1
ATOM 696 N N . ASN A 1 94 ? 11.870 2.746 -13.410 1.00 87.94 94 ASN A N 1
ATOM 697 C CA . ASN A 1 94 ? 12.556 1.634 -14.078 1.00 87.94 94 ASN A CA 1
ATOM 698 C C . ASN A 1 94 ? 13.763 1.071 -13.291 1.00 87.94 94 ASN A C 1
ATOM 700 O O . ASN A 1 94 ? 14.751 0.660 -13.899 1.00 87.94 94 ASN A O 1
ATOM 704 N N . PHE A 1 95 ? 13.700 1.063 -11.958 1.00 89.75 95 PHE A N 1
ATOM 705 C CA . PHE A 1 95 ? 14.796 0.590 -11.113 1.00 89.75 95 PHE A CA 1
ATOM 706 C C . PHE A 1 95 ? 14.601 -0.852 -10.653 1.00 89.75 95 PHE A C 1
ATOM 708 O O . PHE A 1 95 ? 13.559 -1.195 -10.099 1.00 89.75 95 PHE A O 1
ATOM 715 N N . ASP A 1 96 ? 15.617 -1.676 -10.893 1.00 92.38 96 ASP A N 1
ATOM 716 C CA . ASP A 1 96 ? 15.695 -3.048 -10.407 1.00 92.38 96 ASP A CA 1
ATOM 717 C C . ASP A 1 96 ? 16.491 -3.071 -9.101 1.00 92.38 96 ASP A C 1
ATOM 719 O O . ASP A 1 96 ? 17.686 -2.773 -9.095 1.00 92.38 96 ASP A O 1
ATOM 723 N N . HIS A 1 97 ? 15.825 -3.423 -8.004 1.00 92.12 97 HIS A N 1
ATOM 724 C CA . HIS A 1 97 ? 16.450 -3.491 -6.683 1.00 92.12 97 HIS A CA 1
ATOM 725 C C . HIS A 1 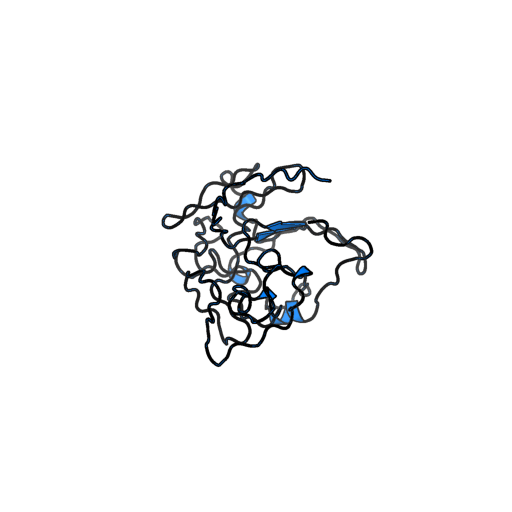97 ? 17.338 -4.742 -6.495 1.00 92.12 97 HIS A C 1
ATOM 727 O O . HIS A 1 97 ? 18.113 -4.804 -5.542 1.00 92.12 97 HIS A O 1
ATOM 733 N N . CYS A 1 98 ? 17.265 -5.735 -7.392 1.00 93.31 98 CYS A N 1
ATOM 734 C CA . CYS A 1 98 ? 18.128 -6.921 -7.378 1.00 93.31 98 CYS A CA 1
ATOM 735 C C . CYS A 1 98 ? 18.477 -7.385 -8.808 1.00 93.31 98 CYS A C 1
ATOM 737 O O . CYS A 1 98 ? 17.992 -8.421 -9.284 1.00 93.31 98 CYS A O 1
ATOM 739 N N . PRO A 1 99 ? 19.347 -6.641 -9.518 1.00 93.19 99 PRO A N 1
ATOM 740 C CA . PRO A 1 99 ? 19.725 -6.980 -10.883 1.00 93.19 99 PRO A CA 1
ATOM 741 C C . PRO A 1 99 ? 20.244 -8.418 -11.000 1.00 93.19 99 PRO A C 1
ATOM 743 O O . PRO A 1 99 ? 21.188 -8.807 -10.317 1.00 93.19 99 PRO A O 1
ATOM 746 N N . GLY A 1 100 ? 19.628 -9.199 -11.889 1.00 93.88 100 GLY A N 1
ATOM 747 C CA . GLY A 1 100 ? 19.966 -10.608 -12.128 1.00 93.88 100 GLY A CA 1
ATOM 748 C C . GLY A 1 100 ? 19.125 -11.621 -11.343 1.00 93.88 100 GLY A C 1
ATOM 749 O O . GLY A 1 100 ? 19.096 -12.788 -11.726 1.00 93.88 100 GLY A O 1
ATOM 750 N N . GLU A 1 101 ? 18.398 -11.184 -10.312 1.00 95.56 101 GLU A N 1
ATOM 751 C CA . GLU A 1 101 ? 17.474 -12.025 -9.531 1.00 95.56 101 GLU A CA 1
ATOM 752 C C . GLU A 1 101 ? 16.001 -11.668 -9.774 1.00 95.56 101 GLU A C 1
ATOM 754 O O . GLU A 1 101 ? 15.105 -12.479 -9.522 1.00 95.56 101 GLU A O 1
ATOM 759 N N . SER A 1 102 ? 15.736 -10.456 -10.268 1.00 95.25 102 SER A N 1
ATOM 760 C CA . SER A 1 102 ? 14.379 -9.980 -10.494 1.00 95.25 102 SER A CA 1
ATOM 761 C C . SER A 1 102 ? 13.602 -10.841 -11.495 1.00 95.25 102 SER A C 1
ATOM 763 O O . SER A 1 102 ? 14.125 -11.382 -12.472 1.00 95.25 102 SER A O 1
ATOM 765 N N . LEU A 1 103 ? 12.302 -10.979 -11.241 1.00 95.75 103 LEU A N 1
ATOM 766 C CA . LEU A 1 103 ? 11.390 -11.748 -12.079 1.00 95.75 103 LEU A CA 1
ATOM 767 C C . LEU A 1 103 ? 10.730 -10.857 -13.138 1.00 95.75 103 LEU A C 1
ATOM 769 O O . LEU A 1 103 ? 10.385 -9.705 -12.859 1.00 95.75 103 LEU A O 1
ATOM 773 N N . PRO A 1 104 ? 10.465 -11.395 -14.343 1.00 94.12 104 PRO A N 1
ATOM 774 C CA . PRO A 1 104 ? 9.788 -10.645 -15.389 1.00 94.12 104 PRO A CA 1
ATOM 775 C C . PRO A 1 104 ? 8.332 -10.317 -15.005 1.00 94.12 104 PRO A C 1
ATOM 777 O O . PRO A 1 104 ? 7.684 -11.079 -14.276 1.00 94.12 104 PRO A O 1
ATOM 780 N N . PRO A 1 105 ? 7.774 -9.214 -15.538 1.00 93.31 105 PRO A N 1
ATOM 781 C CA . PRO A 1 105 ? 6.405 -8.808 -15.256 1.00 93.31 105 PRO A CA 1
ATOM 782 C C . PRO A 1 105 ? 5.394 -9.810 -15.836 1.00 93.31 105 PRO A C 1
ATOM 784 O O . PRO A 1 105 ? 5.449 -10.166 -17.015 1.00 93.31 105 PRO A O 1
ATOM 787 N N . THR A 1 106 ? 4.424 -10.228 -15.022 1.00 93.62 106 THR A N 1
ATOM 788 C CA . THR A 1 106 ? 3.308 -11.104 -15.423 1.00 93.62 106 THR A CA 1
ATOM 789 C C . THR A 1 106 ? 2.035 -10.320 -15.751 1.00 93.62 106 THR A C 1
ATOM 791 O O . THR A 1 106 ? 1.173 -10.813 -16.475 1.00 93.62 106 THR A O 1
ATOM 794 N N . VAL A 1 107 ? 1.900 -9.091 -15.241 1.00 91.25 107 VAL A N 1
ATOM 795 C CA . VAL A 1 107 ? 0.785 -8.180 -15.542 1.00 91.25 107 VAL A CA 1
ATOM 796 C C . VAL A 1 107 ? 1.258 -7.154 -16.568 1.00 91.25 107 VAL A C 1
ATOM 798 O O . VAL A 1 107 ? 1.847 -6.133 -16.215 1.00 91.25 107 VAL A O 1
ATOM 801 N N . ASN A 1 108 ? 1.023 -7.436 -17.851 1.00 92.69 108 ASN A N 1
ATOM 802 C CA . ASN A 1 108 ? 1.514 -6.600 -18.953 1.00 92.69 108 ASN A CA 1
ATOM 803 C C . ASN A 1 108 ? 0.436 -5.769 -19.649 1.00 92.69 108 ASN A C 1
ATOM 805 O O . ASN A 1 108 ? 0.781 -4.749 -20.240 1.00 92.69 108 ASN A O 1
ATOM 809 N N . ASP A 1 109 ? -0.841 -6.132 -19.525 1.00 90.12 109 ASP A N 1
ATOM 810 C CA . ASP A 1 109 ? -1.941 -5.347 -20.089 1.00 90.12 109 ASP A CA 1
ATOM 811 C C . ASP A 1 109 ? -1.999 -3.955 -19.421 1.00 90.12 109 ASP A C 1
ATOM 813 O O . ASP A 1 109 ? -2.193 -3.870 -18.198 1.00 90.12 109 ASP A O 1
ATOM 817 N N . PRO A 1 110 ? -1.831 -2.855 -20.180 1.00 83.62 110 PRO A N 1
ATOM 818 C CA . PRO A 1 110 ? -1.793 -1.518 -19.607 1.00 83.62 110 PRO A CA 1
ATOM 819 C C . PRO A 1 110 ? -3.080 -1.101 -18.889 1.00 83.62 110 PRO A C 1
ATOM 821 O O . PRO A 1 110 ? -3.013 -0.254 -17.998 1.00 83.62 110 PRO A O 1
ATOM 824 N N . LYS A 1 111 ? -4.229 -1.737 -19.177 1.00 84.06 111 LYS A N 1
ATOM 825 C CA . LYS A 1 111 ? -5.493 -1.475 -18.459 1.00 84.06 111 LYS A CA 1
ATOM 826 C C . LYS A 1 111 ? -5.413 -1.786 -16.961 1.00 84.06 111 LYS A C 1
ATOM 828 O O . LYS A 1 111 ? -6.256 -1.342 -16.189 1.00 84.06 111 LYS A O 1
ATOM 833 N N . HIS A 1 112 ? -4.421 -2.576 -16.550 1.00 85.25 112 HIS A N 1
ATOM 834 C CA . HIS A 1 112 ? -4.190 -2.928 -15.154 1.00 85.25 112 HIS A CA 1
ATOM 835 C C . HIS A 1 112 ? -3.220 -1.981 -14.443 1.00 85.25 112 HIS A C 1
ATOM 837 O O . HIS A 1 112 ? -2.902 -2.226 -13.285 1.00 85.25 112 HIS A O 1
ATOM 843 N N . ARG A 1 113 ? -2.739 -0.910 -15.084 1.00 84.56 113 ARG A N 1
ATOM 844 C CA . ARG A 1 113 ? -1.803 0.046 -14.473 1.00 84.56 113 ARG A CA 1
ATOM 845 C C . ARG A 1 113 ? -2.530 1.338 -14.105 1.00 84.56 113 ARG A C 1
ATOM 847 O O . ARG A 1 113 ? -3.355 1.820 -14.870 1.00 84.56 113 ARG A O 1
ATOM 854 N N . THR A 1 114 ? -2.216 1.942 -12.962 1.00 80.94 114 THR A N 1
ATOM 855 C CA . THR A 1 114 ? -2.798 3.246 -12.557 1.00 80.94 114 THR A CA 1
ATOM 856 C C . THR A 1 114 ? -2.151 4.457 -13.235 1.00 80.94 114 THR A C 1
ATOM 858 O O . THR A 1 114 ? -2.763 5.519 -13.315 1.00 80.94 114 THR A O 1
ATOM 861 N N . VAL A 1 115 ? -0.920 4.305 -13.723 1.00 86.19 115 VAL A N 1
ATOM 862 C CA . VAL A 1 115 ? -0.195 5.246 -14.593 1.00 86.19 115 VAL A CA 1
ATOM 863 C C . VAL A 1 115 ? 0.641 4.435 -15.583 1.00 86.19 115 VAL A C 1
ATOM 865 O O . VAL A 1 115 ? 0.630 3.210 -15.523 1.00 86.19 115 VAL A O 1
ATOM 868 N N . ASN A 1 116 ? 1.370 5.086 -16.495 1.00 89.06 116 ASN A N 1
ATOM 869 C CA . ASN A 1 116 ? 2.210 4.394 -17.484 1.00 89.06 116 ASN A CA 1
ATOM 870 C C . ASN A 1 116 ? 1.409 3.420 -18.382 1.00 89.06 116 ASN A C 1
ATOM 872 O O . ASN A 1 116 ? 1.926 2.413 -18.864 1.00 89.06 116 ASN A O 1
ATOM 876 N N . GLN A 1 117 ? 0.127 3.741 -18.609 1.00 90.00 117 GLN A N 1
ATOM 877 C CA . GLN A 1 117 ? -0.795 2.957 -19.438 1.00 90.00 117 GLN A CA 1
ATOM 878 C C . GLN A 1 117 ? -0.478 3.055 -20.941 1.00 90.00 117 GLN A C 1
ATOM 880 O O . GLN A 1 117 ? -0.864 2.187 -21.710 1.00 90.00 117 GLN A O 1
ATOM 885 N N . ALA A 1 118 ? 0.227 4.102 -21.372 1.00 91.50 118 ALA A N 1
ATOM 886 C CA . ALA A 1 118 ? 0.615 4.274 -22.772 1.00 91.50 118 ALA A CA 1
ATOM 887 C C . ALA A 1 118 ? 1.929 3.558 -23.134 1.00 91.50 118 ALA A C 1
ATOM 889 O O . ALA A 1 118 ? 2.265 3.469 -24.310 1.00 91.50 118 ALA A O 1
ATOM 890 N N . ALA A 1 119 ? 2.693 3.079 -22.147 1.00 91.12 119 ALA A N 1
ATOM 891 C CA . ALA A 1 119 ? 3.964 2.419 -22.411 1.00 91.12 119 ALA A CA 1
ATOM 892 C C . ALA A 1 119 ? 3.757 0.957 -22.807 1.00 91.12 119 ALA A C 1
ATOM 894 O O . ALA A 1 119 ? 3.094 0.189 -22.098 1.00 91.12 119 ALA A O 1
ATOM 895 N N . GLU A 1 120 ? 4.402 0.558 -23.899 1.00 92.56 120 GLU A N 1
ATOM 896 C CA . GLU A 1 120 ? 4.537 -0.844 -24.274 1.00 92.56 120 GLU A CA 1
ATOM 897 C C . GLU A 1 120 ? 5.233 -1.619 -23.149 1.00 92.56 120 GLU A C 1
ATOM 899 O O . GLU A 1 120 ? 6.232 -1.156 -22.593 1.00 92.56 120 GLU A O 1
ATOM 904 N N . ALA A 1 121 ? 4.691 -2.783 -22.787 1.00 92.19 121 ALA A N 1
ATOM 905 C CA . ALA A 1 121 ? 5.219 -3.595 -21.697 1.00 92.19 121 ALA A CA 1
ATOM 906 C C . ALA A 1 121 ? 6.684 -3.991 -21.944 1.00 92.19 121 ALA A C 1
ATOM 908 O O . ALA A 1 121 ? 7.022 -4.506 -23.004 1.00 92.19 121 ALA A O 1
ATOM 909 N N . GLY A 1 122 ? 7.549 -3.761 -20.955 1.00 88.06 122 GLY A N 1
ATOM 910 C CA . GLY A 1 122 ? 8.976 -4.090 -21.029 1.00 88.06 122 GLY A CA 1
ATOM 911 C C . GLY A 1 122 ? 9.833 -3.097 -21.822 1.00 88.06 122 GLY A C 1
ATOM 912 O O . GLY A 1 122 ? 11.060 -3.184 -21.753 1.00 88.06 122 GLY A O 1
ATOM 913 N N . SER A 1 123 ? 9.223 -2.130 -22.516 1.00 90.88 123 SER A N 1
ATOM 914 C CA . SER A 1 123 ? 9.955 -1.072 -23.219 1.00 90.88 123 SER A CA 1
ATOM 915 C C . SER A 1 123 ? 10.747 -0.180 -22.256 1.00 90.88 123 SER A C 1
ATOM 917 O O . SER A 1 123 ? 10.519 -0.167 -21.046 1.00 90.88 123 SER A O 1
ATOM 919 N N . HIS A 1 124 ? 11.657 0.637 -22.790 1.00 88.38 124 HIS A N 1
ATOM 920 C CA . HIS A 1 124 ? 12.356 1.644 -21.984 1.00 88.38 124 HIS A CA 1
ATOM 921 C C . HIS A 1 124 ? 11.391 2.664 -21.343 1.00 88.38 124 HIS A C 1
ATOM 923 O O . HIS A 1 124 ? 11.663 3.184 -20.266 1.00 88.38 124 HIS A O 1
ATOM 929 N N . ALA A 1 125 ? 10.238 2.913 -21.974 1.00 91.06 125 ALA A N 1
ATOM 930 C CA . ALA A 1 125 ? 9.196 3.783 -21.437 1.00 91.06 125 ALA A CA 1
ATOM 931 C C . ALA A 1 125 ? 8.365 3.117 -20.321 1.00 91.06 125 ALA A C 1
ATOM 933 O O . ALA A 1 125 ? 7.609 3.805 -19.626 1.00 91.06 125 ALA A O 1
ATOM 934 N N . ASP A 1 126 ? 8.483 1.797 -20.141 1.00 91.44 126 ASP A N 1
ATOM 935 C CA . ASP A 1 126 ? 7.805 1.043 -19.090 1.00 91.44 126 ASP A CA 1
ATOM 936 C C . ASP A 1 126 ? 8.530 1.172 -17.749 1.00 91.44 126 ASP A C 1
ATOM 938 O O . ASP A 1 126 ? 9.179 0.250 -17.247 1.00 91.44 126 ASP A O 1
ATOM 942 N N . PHE A 1 127 ? 8.401 2.348 -17.142 1.00 91.06 127 PHE A N 1
ATOM 943 C CA . PHE A 1 127 ? 9.086 2.645 -15.894 1.00 91.06 127 PHE A CA 1
ATOM 944 C C . PHE A 1 127 ? 8.527 1.907 -14.676 1.00 91.06 127 PHE A C 1
ATOM 946 O O . PHE A 1 127 ? 9.089 2.012 -13.587 1.00 91.06 127 PHE A O 1
ATOM 953 N N . THR A 1 128 ? 7.418 1.184 -14.833 1.00 90.75 128 THR A N 1
ATOM 954 C CA . THR A 1 128 ? 6.762 0.464 -13.736 1.00 90.75 128 THR A CA 1
ATOM 955 C C . THR A 1 128 ? 7.148 -1.006 -13.678 1.00 90.75 128 THR A C 1
ATOM 957 O O . THR A 1 128 ? 6.705 -1.682 -12.758 1.00 90.75 128 THR A O 1
ATOM 960 N N . LYS A 1 129 ? 7.930 -1.522 -14.640 1.00 91.69 129 LYS A N 1
ATOM 961 C CA . LYS A 1 129 ? 8.127 -2.968 -14.856 1.00 91.69 129 LYS A CA 1
ATOM 962 C C . LYS A 1 129 ? 8.679 -3.750 -13.657 1.00 91.69 129 LYS A C 1
ATOM 964 O O . LYS A 1 129 ? 8.354 -4.925 -13.531 1.00 91.69 129 LYS A O 1
ATOM 969 N N . TYR A 1 130 ? 9.433 -3.096 -12.773 1.00 92.81 130 TYR A N 1
ATOM 970 C CA . TYR A 1 130 ? 9.973 -3.684 -11.540 1.00 92.81 130 TYR A CA 1
ATOM 971 C C . TYR A 1 130 ? 9.089 -3.453 -10.304 1.00 92.81 130 TYR A C 1
ATOM 973 O O . TYR A 1 130 ? 9.368 -3.981 -9.232 1.00 92.81 130 TYR A O 1
ATOM 981 N N . ASN A 1 131 ? 7.989 -2.706 -10.427 1.00 92.00 131 ASN A N 1
ATOM 982 C CA . ASN A 1 131 ? 7.107 -2.438 -9.294 1.00 92.00 131 ASN A CA 1
ATOM 983 C C . ASN A 1 131 ? 6.346 -3.719 -8.898 1.00 92.00 131 ASN A C 1
ATOM 985 O O . ASN A 1 131 ? 5.914 -4.464 -9.783 1.00 92.00 131 ASN A O 1
ATOM 989 N N . PRO A 1 132 ? 6.056 -3.944 -7.599 1.00 91.75 132 PRO A N 1
ATOM 990 C CA . PRO A 1 132 ? 5.418 -5.171 -7.106 1.00 91.75 132 PRO A CA 1
ATOM 991 C C . PRO A 1 132 ? 4.146 -5.594 -7.849 1.00 91.75 132 PRO A C 1
ATOM 993 O O . PRO A 1 132 ? 3.902 -6.779 -8.066 1.00 91.75 132 PRO A O 1
ATOM 996 N N . TRP A 1 133 ? 3.334 -4.627 -8.285 1.00 91.12 133 TRP A N 1
ATOM 997 C CA . TRP A 1 133 ? 2.098 -4.905 -9.017 1.00 91.12 133 TRP A CA 1
ATOM 998 C C . TRP A 1 133 ? 2.314 -5.580 -10.376 1.00 91.12 133 TRP A C 1
ATOM 1000 O O . TRP A 1 133 ? 1.406 -6.214 -10.909 1.00 91.12 133 TRP A O 1
ATOM 1010 N N . ARG A 1 134 ? 3.508 -5.467 -10.958 1.00 92.00 134 ARG A N 1
ATOM 1011 C CA . ARG A 1 134 ? 3.803 -6.105 -12.239 1.00 92.00 134 ARG A CA 1
ATOM 1012 C C . ARG A 1 134 ? 3.966 -7.612 -12.133 1.00 92.00 134 ARG A C 1
ATOM 1014 O O . ARG A 1 134 ? 3.821 -8.286 -13.147 1.00 92.00 134 ARG A O 1
ATOM 1021 N N . ALA A 1 135 ? 4.149 -8.140 -10.927 1.00 93.19 135 ALA A N 1
ATOM 1022 C CA . ALA A 1 135 ? 4.032 -9.557 -10.617 1.00 93.19 135 ALA A CA 1
ATOM 1023 C C . ALA A 1 135 ? 3.465 -9.729 -9.189 1.00 93.19 135 ALA A C 1
ATOM 1025 O O . ALA A 1 135 ? 4.221 -9.980 -8.245 1.00 93.19 135 ALA A O 1
ATOM 1026 N N . PRO A 1 136 ? 2.139 -9.556 -8.996 1.00 90.06 136 PRO A N 1
ATOM 1027 C CA . PRO A 1 136 ? 1.530 -9.503 -7.669 1.00 90.06 136 PRO A CA 1
ATOM 1028 C C . PRO A 1 136 ? 1.842 -10.748 -6.831 1.00 90.06 136 PRO A C 1
ATOM 1030 O O . PRO A 1 136 ? 1.638 -11.871 -7.283 1.00 90.06 136 PRO A O 1
ATOM 1033 N N . GLY A 1 137 ? 2.309 -10.545 -5.595 1.00 89.31 137 GLY A N 1
ATOM 1034 C CA . GLY A 1 137 ? 2.705 -11.634 -4.688 1.00 89.31 137 GLY A CA 1
ATOM 1035 C C . GLY A 1 137 ? 4.101 -12.217 -4.940 1.00 89.31 137 GLY A C 1
ATOM 1036 O O . GLY A 1 137 ? 4.484 -13.169 -4.277 1.00 89.31 137 GLY A O 1
ATOM 1037 N N . ARG A 1 138 ? 4.885 -11.671 -5.877 1.00 93.06 138 ARG A N 1
ATOM 1038 C CA . ARG A 1 138 ? 6.255 -12.154 -6.137 1.00 93.06 138 ARG A CA 1
ATOM 1039 C C . ARG A 1 138 ? 7.359 -11.235 -5.629 1.00 93.06 138 ARG A C 1
ATOM 1041 O O . ARG A 1 138 ? 8.524 -11.610 -5.698 1.00 93.06 138 ARG A O 1
ATOM 1048 N N . ALA A 1 139 ? 7.013 -10.042 -5.158 1.00 94.19 139 ALA A N 1
ATOM 1049 C CA . ALA A 1 139 ? 7.948 -9.183 -4.445 1.00 94.19 139 ALA A CA 1
ATOM 1050 C C . ALA A 1 139 ? 8.007 -9.596 -2.968 1.00 94.19 139 ALA A C 1
ATOM 1052 O O . ALA A 1 139 ? 6.969 -9.979 -2.416 1.00 94.19 139 ALA A O 1
ATOM 1053 N N . PRO A 1 140 ? 9.180 -9.497 -2.323 1.00 94.94 140 PRO A N 1
ATOM 1054 C CA . PRO A 1 140 ? 9.264 -9.617 -0.877 1.00 94.94 140 PRO A CA 1
ATOM 1055 C C . PRO A 1 140 ? 8.501 -8.465 -0.210 1.00 94.94 140 PRO A C 1
ATOM 1057 O O . PRO A 1 140 ? 8.201 -7.444 -0.833 1.00 94.94 140 PRO A O 1
ATOM 1060 N N . VAL A 1 141 ? 8.202 -8.625 1.074 1.00 94.75 141 VAL A N 1
ATOM 1061 C CA . VAL A 1 141 ? 7.681 -7.563 1.942 1.00 94.75 141 VAL A CA 1
ATOM 1062 C C . VAL A 1 141 ? 8.437 -7.606 3.263 1.00 94.75 141 VAL A C 1
ATOM 1064 O O . VAL A 1 141 ? 8.871 -8.678 3.686 1.00 94.75 141 VAL A O 1
ATOM 1067 N N . PHE A 1 142 ? 8.583 -6.462 3.931 1.00 95.50 142 PHE A N 1
ATOM 1068 C CA . PHE A 1 142 ? 9.138 -6.439 5.287 1.00 95.50 142 PHE A CA 1
ATOM 1069 C C . PHE A 1 142 ? 8.200 -7.108 6.286 1.00 95.50 142 PHE A C 1
ATOM 1071 O O . PHE A 1 142 ? 8.646 -7.790 7.203 1.00 95.50 142 PHE A O 1
ATOM 1078 N N . ASP A 1 143 ? 6.900 -6.886 6.108 1.00 96.12 143 ASP A N 1
ATOM 1079 C CA . ASP A 1 143 ? 5.864 -7.375 6.999 1.00 96.12 143 ASP A CA 1
ATOM 1080 C C . ASP A 1 143 ? 4.518 -7.439 6.273 1.00 96.12 143 ASP A C 1
ATOM 1082 O O . ASP A 1 143 ? 4.207 -6.571 5.454 1.00 96.12 143 ASP A O 1
ATOM 1086 N N . SER A 1 144 ? 3.690 -8.432 6.602 1.00 93.56 144 SER A N 1
ATOM 1087 C CA . SER A 1 144 ? 2.363 -8.598 5.986 1.00 93.56 144 SER A CA 1
ATOM 1088 C C . SER A 1 144 ? 1.389 -7.461 6.323 1.00 93.56 144 SER A C 1
ATOM 1090 O O . SER A 1 144 ? 0.442 -7.211 5.579 1.00 93.56 144 SER A O 1
ATOM 1092 N N . CYS A 1 145 ? 1.624 -6.752 7.431 1.00 93.88 145 CYS A N 1
ATOM 1093 C CA . CYS A 1 145 ? 0.889 -5.555 7.829 1.00 93.88 145 CYS A CA 1
ATOM 1094 C C . CYS A 1 145 ? 1.683 -4.266 7.543 1.00 93.88 145 CYS A C 1
ATOM 1096 O O . CYS A 1 145 ? 1.270 -3.198 7.995 1.00 93.88 145 CYS A O 1
ATOM 1098 N N . GLY A 1 146 ? 2.788 -4.348 6.792 1.00 94.94 146 GLY A N 1
ATOM 1099 C CA . GLY A 1 146 ? 3.658 -3.228 6.438 1.00 94.94 146 GLY A CA 1
ATOM 1100 C C . GLY A 1 146 ? 4.640 -2.820 7.541 1.00 94.94 146 GLY A C 1
ATOM 1101 O O . GLY A 1 146 ? 4.487 -3.162 8.711 1.00 94.94 146 GLY A O 1
ATOM 1102 N N . MET A 1 147 ? 5.657 -2.054 7.157 1.00 96.19 147 MET A N 1
ATOM 1103 C CA . MET A 1 147 ? 6.586 -1.377 8.060 1.00 96.19 147 MET A CA 1
ATOM 1104 C C . MET A 1 147 ? 6.190 0.098 8.166 1.00 96.19 147 MET A C 1
ATOM 1106 O O . MET A 1 147 ? 5.850 0.720 7.155 1.00 96.19 147 MET A O 1
ATOM 1110 N N . ALA A 1 148 ? 6.248 0.665 9.368 1.00 96.31 148 ALA A N 1
ATOM 1111 C CA . ALA A 1 148 ? 5.991 2.081 9.598 1.00 96.31 148 ALA A CA 1
ATOM 1112 C C . ALA A 1 148 ? 6.995 2.955 8.821 1.00 96.31 148 ALA A C 1
ATOM 1114 O O . ALA 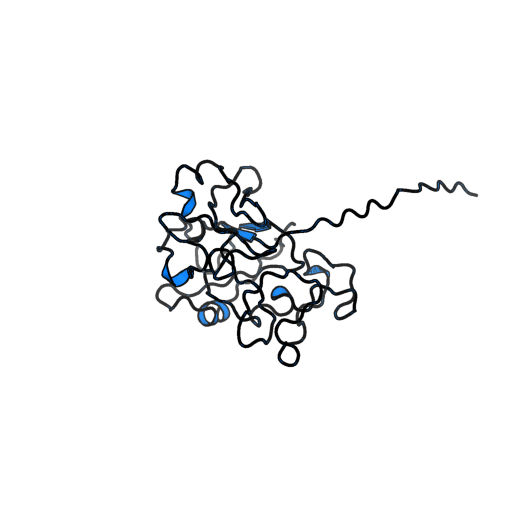A 1 148 ? 8.200 2.897 9.049 1.00 96.31 148 ALA A O 1
ATOM 1115 N N . GLY A 1 149 ? 6.477 3.743 7.882 1.00 93.00 149 GLY A N 1
ATOM 1116 C CA . GLY A 1 149 ? 7.208 4.581 6.931 1.00 93.00 149 GLY A CA 1
ATOM 1117 C C . GLY A 1 149 ? 7.918 3.818 5.804 1.00 93.00 149 GLY A C 1
ATOM 1118 O O . GLY A 1 149 ? 8.553 4.433 4.952 1.00 93.00 149 GLY A O 1
ATOM 1119 N N . GLY A 1 150 ? 7.783 2.490 5.756 1.00 92.06 150 GLY A N 1
ATOM 1120 C CA . GLY A 1 150 ? 8.336 1.644 4.697 1.00 92.06 150 GLY A CA 1
ATOM 1121 C C . GLY A 1 150 ? 9.838 1.377 4.774 1.00 92.06 150 GLY A C 1
ATOM 1122 O O . GLY A 1 150 ? 10.333 0.606 3.958 1.00 92.06 150 GLY A O 1
ATOM 1123 N N . SER A 1 151 ? 10.542 1.959 5.743 1.00 92.94 151 SER A N 1
ATOM 1124 C CA . SER A 1 151 ? 11.987 1.833 5.960 1.00 92.94 151 SER A CA 1
ATOM 1125 C C . SER A 1 151 ? 12.320 1.999 7.446 1.00 92.94 151 SER A C 1
ATOM 1127 O O . SER A 1 151 ? 11.561 2.611 8.201 1.00 92.94 151 SER A O 1
ATOM 1129 N N . VAL A 1 152 ? 13.482 1.497 7.879 1.00 93.56 152 VAL A N 1
ATOM 1130 C CA . VAL A 1 152 ? 13.913 1.565 9.292 1.00 93.56 152 VAL A CA 1
ATOM 1131 C C . VAL A 1 152 ? 14.180 2.990 9.791 1.00 93.56 152 VAL A C 1
ATOM 1133 O O . VAL A 1 152 ? 14.088 3.257 10.987 1.00 93.56 152 VAL A O 1
ATOM 1136 N N . VAL A 1 153 ? 14.493 3.911 8.881 1.00 91.50 153 VAL A N 1
ATOM 1137 C CA . VAL A 1 153 ? 14.715 5.339 9.143 1.00 91.50 153 VAL A CA 1
ATOM 1138 C C . VAL A 1 153 ? 14.033 6.171 8.062 1.00 91.50 153 VAL A C 1
ATOM 1140 O O . VAL A 1 153 ? 13.794 5.667 6.964 1.00 91.50 153 VAL A O 1
ATOM 1143 N N . GLU A 1 154 ? 13.715 7.433 8.357 1.00 89.56 154 GLU A N 1
ATOM 1144 C CA . GLU A 1 154 ? 13.199 8.357 7.343 1.00 89.56 154 GLU A CA 1
ATOM 1145 C C . GLU A 1 154 ? 14.256 8.543 6.245 1.00 89.56 154 GLU A C 1
ATOM 1147 O O . GLU A 1 154 ? 15.402 8.901 6.520 1.00 89.56 154 GLU A O 1
ATOM 1152 N N . VAL A 1 155 ? 13.868 8.289 4.999 1.00 85.31 155 VAL A N 1
ATOM 1153 C CA . VAL A 1 155 ? 14.716 8.458 3.817 1.00 85.31 155 VAL A CA 1
ATOM 1154 C C . VAL A 1 155 ? 13.933 9.207 2.745 1.00 85.31 155 VAL A C 1
ATOM 1156 O O . VAL A 1 155 ? 12.704 9.149 2.690 1.00 85.31 155 VAL A O 1
ATOM 1159 N N . PHE A 1 156 ? 14.645 9.932 1.884 1.00 81.69 156 PHE A N 1
ATOM 1160 C CA . PHE A 1 156 ? 14.039 10.653 0.765 1.00 81.69 156 PHE A CA 1
ATOM 1161 C C . PHE A 1 156 ? 13.187 9.701 -0.083 1.00 81.69 156 PHE A C 1
ATOM 1163 O O . PHE A 1 156 ? 13.636 8.597 -0.356 1.00 81.69 156 PHE A O 1
ATOM 1170 N N . ASN A 1 157 ? 11.998 10.130 -0.523 1.00 77.62 157 ASN A N 1
ATOM 1171 C CA . ASN A 1 157 ? 11.039 9.348 -1.320 1.00 77.62 157 ASN A CA 1
ATOM 1172 C C . ASN A 1 157 ? 10.434 8.092 -0.643 1.00 77.62 157 ASN A C 1
ATOM 1174 O O . ASN A 1 157 ? 9.642 7.401 -1.291 1.00 77.62 157 ASN A O 1
ATOM 1178 N N . ALA A 1 158 ? 10.719 7.832 0.638 1.00 79.31 158 ALA A N 1
ATOM 1179 C CA . ALA A 1 158 ? 9.935 6.910 1.461 1.00 79.31 158 ALA A CA 1
ATOM 1180 C C . ALA A 1 158 ? 8.844 7.657 2.250 1.00 79.31 158 ALA A C 1
ATOM 1182 O O . ALA A 1 158 ? 8.562 8.835 2.019 1.00 79.31 158 ALA A O 1
ATOM 1183 N N . GLY A 1 159 ? 8.194 6.943 3.162 1.00 86.44 159 GLY A N 1
ATOM 1184 C CA . GLY A 1 159 ? 7.203 7.481 4.076 1.00 86.44 159 GLY A CA 1
ATOM 1185 C C . GLY A 1 159 ? 7.864 7.872 5.389 1.00 86.44 159 GLY A C 1
ATOM 1186 O O . GLY A 1 159 ? 8.804 7.223 5.850 1.00 86.44 159 GLY A O 1
ATOM 1187 N N . ALA A 1 160 ? 7.334 8.911 6.019 1.00 90.56 160 ALA A N 1
ATOM 1188 C CA . ALA A 1 160 ? 7.747 9.316 7.349 1.00 90.56 160 ALA A CA 1
ATOM 1189 C C . ALA A 1 160 ? 6.600 9.060 8.322 1.00 90.56 160 ALA A C 1
ATOM 1191 O O . ALA A 1 160 ? 5.549 9.693 8.241 1.00 90.56 160 ALA A O 1
ATOM 1192 N N . TYR A 1 161 ? 6.778 8.107 9.226 1.00 94.38 161 TYR A N 1
ATOM 1193 C CA . TYR A 1 161 ? 5.786 7.796 10.242 1.00 94.38 161 TYR A CA 1
ATOM 1194 C C . TYR A 1 161 ? 6.038 8.655 11.482 1.00 94.38 161 TYR A C 1
ATOM 1196 O O . TYR A 1 161 ? 7.090 8.548 12.122 1.00 94.38 161 TYR A O 1
ATOM 1204 N N . ASN A 1 162 ? 5.065 9.482 11.870 1.00 95.38 162 ASN A N 1
ATOM 1205 C CA . ASN A 1 162 ? 5.180 10.234 13.112 1.00 95.38 162 ASN A CA 1
ATOM 1206 C C . ASN A 1 162 ? 5.039 9.267 14.282 1.00 95.38 162 ASN A C 1
ATOM 1208 O O . ASN A 1 162 ? 4.035 8.568 14.415 1.00 95.38 162 ASN A O 1
ATOM 1212 N N . LYS A 1 163 ? 6.047 9.250 15.155 1.00 96.38 163 LYS A N 1
ATOM 1213 C CA . LYS A 1 163 ? 6.029 8.423 16.359 1.00 96.38 163 LYS A CA 1
ATOM 1214 C C . LYS A 1 163 ? 4.784 8.728 17.191 1.00 96.38 163 LYS A C 1
ATOM 1216 O O . LYS A 1 163 ? 4.527 9.877 17.552 1.00 96.38 163 LYS A O 1
ATOM 1221 N N . THR A 1 164 ? 4.063 7.678 17.557 1.00 96.25 164 THR A N 1
ATOM 1222 C CA . THR A 1 164 ? 2.927 7.749 18.475 1.00 96.25 164 THR A CA 1
ATOM 1223 C C . THR A 1 164 ? 3.132 6.779 19.633 1.00 96.25 164 THR A C 1
ATOM 1225 O O . THR A 1 164 ? 4.208 6.206 19.812 1.00 96.25 164 THR A O 1
ATOM 1228 N N . LYS A 1 165 ? 2.096 6.598 20.456 1.00 96.69 165 LYS A N 1
ATOM 1229 C CA . LYS A 1 165 ? 2.092 5.550 21.482 1.00 96.69 165 LYS A CA 1
ATOM 1230 C C . LYS A 1 165 ? 1.963 4.135 20.900 1.00 96.69 165 LYS A C 1
ATOM 1232 O O . LYS A 1 165 ? 2.150 3.182 21.645 1.00 96.69 165 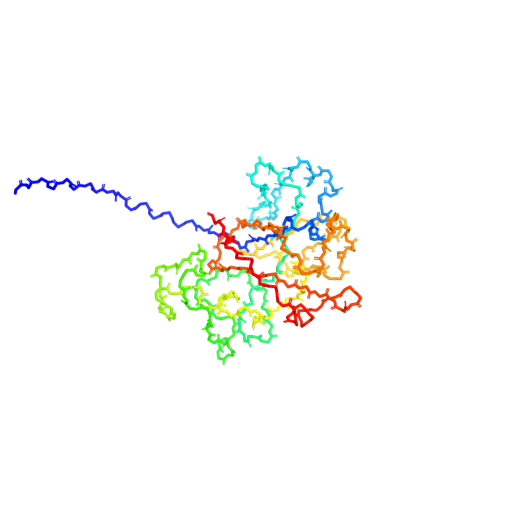LYS A O 1
ATOM 1237 N N . PHE A 1 166 ? 1.594 4.002 19.623 1.00 96.88 166 PHE A N 1
ATOM 1238 C CA . PHE A 1 166 ? 1.337 2.712 18.982 1.00 96.88 166 PHE A CA 1
ATOM 1239 C C . PHE A 1 166 ? 2.523 2.200 18.162 1.00 96.88 166 PHE A C 1
ATOM 1241 O O . PHE A 1 166 ? 2.735 0.994 18.123 1.00 96.88 166 PHE A O 1
ATOM 1248 N N . ALA A 1 167 ? 3.284 3.092 17.522 1.00 97.88 167 ALA A N 1
ATOM 1249 C CA . ALA A 1 167 ? 4.442 2.723 16.713 1.00 97.88 167 ALA A CA 1
ATOM 1250 C C . ALA A 1 167 ? 5.396 3.908 16.488 1.00 97.88 167 ALA A C 1
ATOM 1252 O O . ALA A 1 167 ? 5.090 5.066 16.802 1.00 97.88 167 ALA A O 1
ATOM 1253 N N . LYS A 1 168 ? 6.558 3.615 15.906 1.00 97.25 168 LYS A N 1
ATOM 1254 C CA . LYS A 1 168 ? 7.524 4.574 15.349 1.00 97.25 168 LYS A CA 1
ATOM 1255 C C . LYS A 1 168 ? 8.044 4.065 13.996 1.00 97.25 168 LYS A C 1
ATOM 1257 O O . LYS A 1 168 ? 7.840 2.902 13.664 1.00 97.25 168 LYS A O 1
ATOM 1262 N N . GLN A 1 169 ? 8.735 4.924 13.244 1.00 96.44 169 GLN A N 1
ATOM 1263 C CA . GLN A 1 169 ? 9.421 4.556 11.995 1.00 96.44 169 GLN A CA 1
ATOM 1264 C C . GLN A 1 169 ? 10.185 3.225 12.135 1.00 96.44 169 GLN A C 1
ATOM 1266 O O . GLN A 1 169 ? 10.895 3.021 13.122 1.00 96.44 169 GLN A O 1
ATOM 1271 N N . GLY A 1 170 ? 10.032 2.337 11.153 1.00 96.00 170 GLY A N 1
ATOM 1272 C CA . GLY A 1 170 ? 10.698 1.037 11.106 1.00 96.00 170 GLY A CA 1
ATOM 1273 C C . GLY A 1 170 ? 10.004 -0.096 11.863 1.00 96.00 170 GLY A C 1
ATOM 1274 O O . GLY A 1 170 ? 10.367 -1.254 11.659 1.00 96.00 170 GLY A O 1
ATOM 1275 N N . ASP A 1 171 ? 9.004 0.188 12.703 1.00 98.25 171 ASP A N 1
ATOM 1276 C CA . ASP A 1 171 ? 8.264 -0.871 13.393 1.00 98.25 171 ASP A CA 1
ATOM 1277 C C . ASP A 1 171 ? 7.470 -1.736 12.395 1.00 98.25 171 ASP A C 1
ATOM 1279 O O . ASP A 1 171 ? 6.890 -1.235 11.428 1.00 98.25 171 ASP A O 1
ATOM 1283 N N . LEU A 1 172 ? 7.415 -3.048 12.647 1.00 97.75 172 LEU A N 1
ATOM 1284 C CA . LEU A 1 172 ? 6.663 -4.007 11.830 1.00 97.75 172 LEU A CA 1
ATOM 1285 C C . LEU A 1 172 ? 5.216 -4.108 12.321 1.00 97.75 172 LEU A C 1
ATOM 1287 O O . LEU A 1 172 ? 4.964 -4.386 13.497 1.00 97.75 172 LEU A O 1
ATOM 1291 N N . GLY A 1 173 ? 4.255 -3.920 11.419 1.00 96.75 173 GLY A N 1
ATOM 1292 C CA . GLY A 1 173 ? 2.837 -3.824 11.753 1.00 96.75 173 GLY A CA 1
ATOM 1293 C C . GLY A 1 173 ? 2.273 -5.087 12.401 1.00 96.75 173 GLY A C 1
ATOM 1294 O O . GLY A 1 173 ? 1.460 -4.994 13.321 1.00 96.75 173 GLY A O 1
ATOM 1295 N N . SER A 1 174 ? 2.713 -6.274 11.981 1.00 94.62 174 SER A N 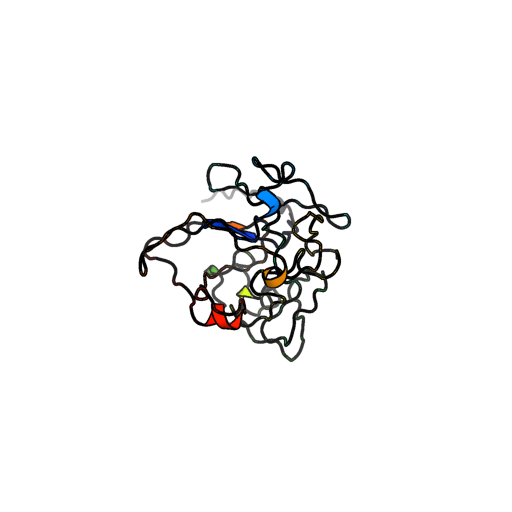1
ATOM 1296 C CA . SER A 1 174 ? 2.277 -7.538 12.582 1.00 94.62 174 SER A CA 1
ATOM 1297 C C . SER A 1 174 ? 2.741 -7.695 14.033 1.00 94.62 174 SER A C 1
ATOM 1299 O O . SER A 1 174 ? 2.069 -8.377 14.808 1.00 94.62 174 SER A O 1
ATOM 1301 N N . ALA A 1 175 ? 3.841 -7.032 14.405 1.00 96.19 175 ALA A N 1
ATOM 1302 C CA . ALA A 1 175 ? 4.453 -7.114 15.724 1.00 96.19 175 ALA A CA 1
ATOM 1303 C C . ALA A 1 175 ? 3.914 -6.057 16.697 1.00 96.19 175 ALA A C 1
ATOM 1305 O O . ALA A 1 175 ? 3.662 -6.375 17.858 1.00 96.19 175 ALA A O 1
ATOM 1306 N N . VAL A 1 176 ? 3.734 -4.810 16.242 1.00 97.31 176 VAL A N 1
ATOM 1307 C CA . VAL A 1 176 ? 3.377 -3.692 17.139 1.00 97.31 176 VAL A CA 1
ATOM 1308 C C . VAL A 1 176 ? 1.894 -3.336 17.121 1.00 97.31 176 VAL A C 1
ATOM 1310 O O . VAL A 1 176 ? 1.373 -2.839 18.120 1.00 97.31 176 VAL A O 1
ATOM 1313 N N . LEU A 1 177 ? 1.186 -3.583 16.010 1.00 95.38 177 LEU A N 1
ATOM 1314 C CA . LEU A 1 177 ? -0.206 -3.158 15.907 1.00 95.38 177 LEU A CA 1
ATOM 1315 C C . LEU A 1 177 ? -1.132 -4.119 16.658 1.00 95.38 177 LEU A C 1
ATOM 1317 O O . LEU A 1 177 ? -1.136 -5.331 16.388 1.00 95.38 177 LEU A O 1
ATOM 1321 N N . PRO A 1 178 ? -1.994 -3.595 17.546 1.00 91.50 178 PRO A N 1
ATOM 1322 C CA . PRO A 1 178 ? -2.968 -4.420 18.231 1.00 91.50 178 PRO A CA 1
ATOM 1323 C C . PRO A 1 178 ? -3.989 -4.990 17.241 1.00 91.50 178 PRO A C 1
ATOM 1325 O O . PRO A 1 178 ? -4.214 -4.477 16.140 1.00 91.50 178 PRO A O 1
ATOM 1328 N N . LYS A 1 179 ? -4.668 -6.064 17.653 1.00 87.88 179 LYS A N 1
ATOM 1329 C CA . LYS A 1 179 ? -5.894 -6.488 16.970 1.00 87.88 179 LYS A CA 1
ATOM 1330 C C . LYS A 1 179 ? -6.915 -5.359 17.079 1.00 87.88 179 LYS A C 1
ATOM 1332 O O . LYS A 1 179 ? -7.287 -4.974 18.182 1.00 87.88 179 LYS A O 1
ATOM 1337 N N . GLN A 1 180 ? -7.372 -4.863 15.936 1.00 83.25 180 GLN A N 1
ATOM 1338 C CA . GLN A 1 180 ? -8.406 -3.844 15.866 1.00 83.25 180 GLN A CA 1
ATOM 1339 C C . GLN A 1 180 ? -9.678 -4.457 15.273 1.00 83.25 180 GLN A C 1
ATOM 1341 O O . GLN A 1 180 ? -9.615 -5.014 14.173 1.00 83.25 180 GLN A O 1
ATOM 1346 N N . PRO A 1 181 ? -10.824 -4.395 15.974 1.00 83.56 181 PRO A N 1
ATOM 1347 C CA . PRO A 1 181 ? -12.098 -4.785 15.393 1.00 83.56 181 PRO A CA 1
ATOM 1348 C C . PRO A 1 181 ? -12.396 -3.883 14.199 1.00 83.56 181 PRO A C 1
ATOM 1350 O O . PRO A 1 181 ? -12.468 -2.666 14.338 1.00 83.56 181 PRO A O 1
ATOM 1353 N N . SER A 1 182 ? -12.593 -4.477 13.027 1.00 85.62 182 SER A N 1
ATOM 1354 C CA . SER A 1 182 ? -12.918 -3.713 11.820 1.00 85.62 182 SER A CA 1
ATOM 1355 C C . SER A 1 182 ? -14.375 -3.234 11.778 1.00 85.62 182 SER A C 1
ATOM 1357 O O . SER A 1 182 ? -14.774 -2.544 10.839 1.00 85.62 182 SER A O 1
ATOM 1359 N N . GLY A 1 183 ? -15.198 -3.686 12.735 1.00 86.25 183 GLY A N 1
ATOM 1360 C CA . GLY A 1 183 ? -16.652 -3.497 12.764 1.00 86.25 183 GLY A CA 1
ATOM 1361 C C . GLY A 1 183 ? -17.405 -4.197 11.627 1.00 86.25 183 GLY A C 1
ATOM 1362 O O . GLY A 1 183 ? -18.629 -4.143 11.579 1.00 86.25 183 GLY A O 1
ATOM 1363 N N . SER A 1 184 ? -16.694 -4.854 10.707 1.00 90.12 184 SER A N 1
ATOM 1364 C CA . SER A 1 184 ? -17.269 -5.452 9.506 1.00 90.12 184 SER A CA 1
ATOM 1365 C C . SER A 1 184 ? -17.530 -6.937 9.728 1.00 90.12 184 SER A C 1
ATOM 1367 O O . SER A 1 184 ? -16.614 -7.691 10.053 1.00 90.12 184 SER A O 1
ATOM 1369 N N . VAL A 1 185 ? -18.777 -7.359 9.520 1.00 91.81 185 VAL A N 1
ATOM 1370 C CA . VAL A 1 185 ? -19.190 -8.767 9.547 1.00 91.81 185 VAL A CA 1
ATOM 1371 C C . VAL A 1 185 ? -19.700 -9.130 8.162 1.00 91.81 185 VAL A C 1
ATOM 1373 O O . VAL A 1 185 ? -20.589 -8.466 7.631 1.00 91.81 185 VAL A O 1
ATOM 1376 N N . TRP A 1 186 ? -19.129 -10.176 7.572 1.00 91.88 186 TRP A N 1
ATOM 1377 C CA . TRP A 1 186 ? -19.469 -10.628 6.226 1.00 91.88 186 TRP A CA 1
ATOM 1378 C C . TRP A 1 186 ? -19.867 -12.096 6.229 1.00 91.88 186 TRP A C 1
ATOM 1380 O O . TRP A 1 186 ? -19.335 -12.902 6.994 1.00 91.88 186 TRP A O 1
ATOM 1390 N N . VAL A 1 187 ? -20.772 -12.452 5.322 1.00 95.31 187 VAL A N 1
ATOM 1391 C CA . VAL A 1 187 ? -21.152 -13.846 5.087 1.00 95.31 187 VAL A CA 1
ATOM 1392 C C . VAL A 1 187 ? -20.156 -14.462 4.108 1.00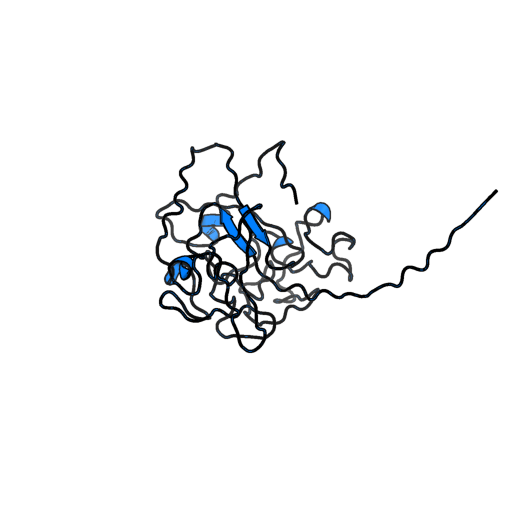 95.31 187 VAL A C 1
ATOM 1394 O O . VAL A 1 187 ? -19.822 -13.861 3.083 1.00 95.31 187 VAL A O 1
ATOM 1397 N N . ARG A 1 188 ? -19.665 -15.671 4.398 1.00 92.31 188 ARG A N 1
ATOM 1398 C CA . ARG A 1 188 ? -18.773 -16.403 3.485 1.00 92.31 188 ARG A CA 1
ATOM 1399 C C . ARG A 1 188 ? -19.418 -16.516 2.097 1.00 92.31 188 ARG A C 1
ATOM 1401 O O . ARG A 1 188 ? -20.568 -16.917 1.987 1.00 92.31 188 ARG A O 1
ATOM 1408 N N . GLY A 1 189 ? -18.658 -16.189 1.052 1.00 90.31 189 GLY A N 1
ATOM 1409 C CA . GLY A 1 189 ? -19.122 -16.247 -0.339 1.00 90.31 189 GLY A CA 1
ATOM 1410 C C . GLY A 1 189 ? -19.954 -15.044 -0.794 1.00 90.31 189 GLY A C 1
ATOM 1411 O O . GLY A 1 189 ? -20.295 -14.974 -1.969 1.00 90.31 189 GLY A O 1
ATOM 1412 N N . SER A 1 190 ? -20.257 -14.090 0.093 1.00 92.12 190 SER A N 1
ATOM 1413 C CA . SER A 1 190 ? -20.926 -12.847 -0.303 1.00 92.12 190 SER A CA 1
ATOM 1414 C C . SER A 1 190 ? -19.992 -11.906 -1.069 1.00 92.12 190 SER A C 1
ATOM 1416 O O . SER A 1 190 ? -18.781 -11.873 -0.837 1.00 92.12 190 SER A O 1
ATOM 1418 N N . THR A 1 191 ? -20.576 -11.113 -1.968 1.00 92.06 191 THR A N 1
ATOM 1419 C CA . THR A 1 191 ? -19.922 -9.933 -2.539 1.00 92.06 191 THR A CA 1
ATOM 1420 C C . THR A 1 191 ? -19.950 -8.811 -1.513 1.00 92.06 191 THR A C 1
ATOM 1422 O O . THR A 1 191 ? -21.004 -8.500 -0.958 1.00 92.06 191 THR A O 1
ATOM 1425 N N . VAL A 1 192 ? -18.799 -8.184 -1.279 1.00 90.25 192 VAL A N 1
ATOM 1426 C CA . VAL A 1 192 ? -18.658 -7.089 -0.316 1.00 90.25 192 VAL A CA 1
ATOM 1427 C C . VAL A 1 192 ? -17.922 -5.915 -0.936 1.00 90.25 192 VAL A C 1
ATOM 1429 O O . VAL A 1 192 ? -17.054 -6.082 -1.794 1.00 90.25 192 VAL A O 1
ATOM 1432 N N . THR A 1 193 ? -18.249 -4.717 -0.465 1.00 87.69 193 THR A N 1
ATOM 1433 C CA . THR A 1 193 ? -17.555 -3.497 -0.869 1.00 87.69 193 THR A CA 1
ATOM 1434 C C . THR A 1 193 ? -16.337 -3.288 0.016 1.00 87.69 193 THR A C 1
ATOM 1436 O O . THR A 1 193 ? -16.464 -3.071 1.221 1.00 87.69 193 THR A O 1
ATOM 1439 N N . ALA A 1 194 ? -15.160 -3.295 -0.601 1.00 87.00 194 ALA A N 1
ATOM 1440 C CA . ALA A 1 194 ? -13.935 -2.792 -0.001 1.00 87.00 194 ALA A CA 1
ATOM 1441 C C . ALA A 1 194 ? -13.591 -1.425 -0.601 1.00 87.00 194 ALA A C 1
ATOM 1443 O O . ALA A 1 194 ? -13.930 -1.133 -1.750 1.00 87.00 194 ALA A O 1
ATOM 1444 N N . ARG A 1 195 ? -12.923 -0.576 0.179 1.00 85.94 195 ARG A N 1
ATOM 1445 C CA . ARG A 1 195 ? -12.449 0.735 -0.277 1.00 85.94 195 ARG A CA 1
ATOM 1446 C C . ARG A 1 195 ? -11.000 0.913 0.113 1.00 85.94 195 ARG A C 1
ATOM 1448 O O . ARG A 1 195 ? -10.620 0.646 1.252 1.00 85.94 195 ARG A O 1
ATOM 1455 N N . TRP A 1 196 ? -10.214 1.375 -0.843 1.00 82.88 196 TRP A N 1
ATOM 1456 C CA . TRP A 1 196 ? -8.793 1.635 -0.698 1.00 82.88 196 TRP A CA 1
ATOM 1457 C C . TRP A 1 196 ? -8.516 3.059 -1.169 1.00 82.88 196 TRP A C 1
ATOM 1459 O O . TRP A 1 196 ? -8.980 3.452 -2.238 1.00 82.88 196 TRP A O 1
ATOM 1469 N N . GLN A 1 197 ? -7.790 3.832 -0.367 1.00 84.38 197 GLN A N 1
ATOM 1470 C CA . GLN A 1 197 ? -7.338 5.157 -0.762 1.00 84.38 197 GLN A CA 1
ATOM 1471 C C . GLN A 1 197 ? -6.034 5.027 -1.520 1.00 84.38 197 GLN A C 1
ATOM 1473 O O . GLN A 1 197 ? -5.046 4.541 -0.970 1.00 84.38 197 GLN A O 1
ATOM 1478 N N . ASN A 1 198 ? -6.021 5.555 -2.738 1.00 81.69 198 ASN A N 1
ATOM 1479 C CA . ASN A 1 198 ? -4.784 5.830 -3.441 1.00 81.69 198 ASN A CA 1
ATOM 1480 C C . ASN A 1 198 ? -4.289 7.217 -3.031 1.00 81.69 198 ASN A C 1
ATOM 1482 O O . ASN A 1 198 ? -4.741 8.223 -3.578 1.00 81.69 198 ASN A O 1
ATOM 1486 N N . THR A 1 199 ? -3.402 7.284 -2.045 1.00 79.00 199 THR A N 1
ATOM 1487 C CA . THR A 1 199 ? -2.806 8.558 -1.641 1.00 79.00 199 THR A CA 1
ATOM 1488 C C . THR A 1 199 ? -1.803 9.004 -2.695 1.00 79.00 199 THR A C 1
ATOM 1490 O O . THR A 1 199 ? -1.712 10.199 -2.976 1.00 79.00 199 THR A O 1
ATOM 1493 N N . ALA A 1 200 ? -1.098 8.066 -3.345 1.00 76.12 200 ALA A N 1
ATOM 1494 C CA . ALA A 1 200 ? -0.138 8.437 -4.361 1.00 76.12 200 ALA A CA 1
ATOM 1495 C C . ALA A 1 200 ? 0.219 7.328 -5.387 1.00 76.12 200 ALA A C 1
ATOM 1497 O O . ALA A 1 200 ? 0.231 6.130 -5.104 1.00 76.12 200 ALA A O 1
ATOM 1498 N N . LYS A 1 201 ? 0.431 7.752 -6.644 1.00 77.94 201 LYS A N 1
ATOM 1499 C CA . LYS A 1 201 ? 0.299 6.905 -7.842 1.00 77.94 201 LYS A CA 1
ATOM 1500 C C . LYS A 1 201 ? 1.624 6.302 -8.315 1.00 77.94 201 LYS A C 1
ATOM 1502 O O . LYS A 1 201 ? 2.428 6.969 -8.968 1.00 77.94 201 LYS A O 1
ATOM 1507 N N . HIS A 1 202 ? 1.753 4.991 -8.131 1.00 79.81 202 HIS A N 1
ATOM 1508 C CA . HIS A 1 202 ? 2.954 4.217 -8.477 1.00 79.81 202 HIS A CA 1
ATOM 1509 C C . HIS A 1 202 ? 2.848 3.291 -9.671 1.00 79.81 202 HIS A C 1
ATOM 1511 O O . HIS A 1 202 ? 3.701 2.437 -9.888 1.00 79.81 202 HIS A O 1
ATOM 1517 N N . GLY A 1 203 ? 1.795 3.438 -10.464 1.00 78.50 203 GLY A N 1
ATOM 1518 C CA . GLY A 1 203 ? 1.630 2.623 -11.666 1.00 78.50 203 GLY A CA 1
ATOM 1519 C C . GLY A 1 203 ? 1.318 1.169 -11.351 1.00 78.50 203 GLY A C 1
ATOM 1520 O O . GLY A 1 203 ? 1.428 0.309 -12.218 1.00 78.50 203 GLY A O 1
ATOM 1521 N N . GLY A 1 204 ? 0.910 0.908 -10.109 1.00 78.06 204 GLY A N 1
ATOM 1522 C CA . GLY A 1 204 ? 0.438 -0.383 -9.657 1.00 78.06 204 GLY A CA 1
ATOM 1523 C C . GLY A 1 204 ? -1.079 -0.515 -9.724 1.00 78.06 204 GLY A C 1
ATOM 1524 O O . GLY A 1 204 ? -1.766 0.270 -10.380 1.00 78.06 204 GLY A O 1
ATOM 1525 N N . GLY A 1 205 ? -1.565 -1.493 -8.980 1.00 81.12 205 GLY A N 1
ATOM 1526 C CA . GLY A 1 205 ? -2.950 -1.828 -8.700 1.00 81.12 205 GLY A CA 1
ATOM 1527 C C . GLY A 1 205 ? -2.979 -2.572 -7.366 1.00 81.12 205 GLY A C 1
ATOM 1528 O O . GLY A 1 205 ? -2.015 -2.504 -6.600 1.00 81.12 205 GLY A O 1
ATOM 1529 N N . TYR A 1 206 ? -4.069 -3.263 -7.065 1.00 83.81 206 TYR A N 1
ATOM 1530 C CA . TYR A 1 206 ? -4.255 -3.885 -5.760 1.00 83.81 206 TYR A CA 1
ATOM 1531 C C . TYR A 1 206 ? -4.997 -5.217 -5.874 1.00 83.81 206 TYR A C 1
ATOM 1533 O O . TYR A 1 206 ? -5.740 -5.481 -6.821 1.00 83.81 206 TYR A O 1
ATOM 1541 N N . GLN A 1 207 ? -4.771 -6.066 -4.880 1.00 85.75 207 GLN A N 1
ATOM 1542 C CA . GLN A 1 207 ? -5.452 -7.337 -4.697 1.00 85.75 207 GLN A CA 1
ATOM 1543 C C . GLN A 1 207 ? -5.867 -7.438 -3.233 1.00 85.75 207 GLN A C 1
ATOM 1545 O O . GLN A 1 207 ? -5.129 -7.011 -2.348 1.00 85.75 207 GLN A O 1
ATOM 1550 N N . TYR A 1 208 ? -7.028 -8.033 -2.982 1.00 90.06 208 TYR A N 1
ATOM 1551 C CA . TYR A 1 208 ? -7.425 -8.417 -1.636 1.00 90.06 208 TYR A CA 1
ATOM 1552 C C . TYR A 1 208 ? -7.102 -9.885 -1.404 1.00 90.06 208 TYR A C 1
ATOM 1554 O O . TYR A 1 208 ? -7.298 -10.728 -2.279 1.00 90.06 208 TYR A O 1
ATOM 1562 N N . ARG A 1 209 ? -6.601 -10.181 -0.214 1.00 93.25 209 ARG A N 1
ATOM 1563 C CA . ARG A 1 209 ? -6.256 -11.519 0.258 1.00 93.25 209 ARG A CA 1
ATOM 1564 C C . ARG A 1 209 ? -6.737 -11.636 1.691 1.00 93.25 209 ARG A C 1
ATOM 1566 O O . ARG A 1 209 ? -6.761 -10.625 2.393 1.00 93.25 209 ARG A O 1
ATOM 1573 N N . LEU A 1 210 ? -7.095 -12.835 2.138 1.00 93.62 210 LEU A N 1
ATOM 1574 C CA . LEU A 1 210 ? -7.344 -13.058 3.562 1.00 93.62 210 LEU A CA 1
ATOM 1575 C C . LEU A 1 210 ? -6.429 -14.160 4.085 1.00 93.62 210 LEU A C 1
ATOM 1577 O O . LEU A 1 210 ? -6.117 -15.113 3.382 1.00 93.62 210 LEU A O 1
ATOM 1581 N N . CYS A 1 211 ? -6.040 -14.019 5.342 1.00 93.69 211 CYS A N 1
ATOM 1582 C CA . CYS A 1 211 ? -5.371 -15.039 6.130 1.00 93.69 211 CYS A CA 1
ATOM 1583 C C . CYS A 1 211 ? -6.348 -15.443 7.251 1.00 93.69 211 CYS A C 1
ATOM 1585 O O . CYS A 1 211 ? -6.934 -14.544 7.870 1.00 93.69 211 CYS A O 1
ATOM 1587 N N . PRO A 1 212 ? -6.609 -16.743 7.486 1.00 94.50 212 PRO A N 1
ATOM 1588 C CA . PRO A 1 212 ? -7.514 -17.177 8.546 1.00 94.50 212 PRO A CA 1
ATOM 1589 C C . PRO A 1 212 ? -7.106 -16.651 9.927 1.00 94.50 212 PRO A C 1
ATOM 1591 O O . PRO A 1 212 ? -5.928 -16.548 10.260 1.00 94.50 212 PRO A O 1
ATOM 1594 N N . LEU A 1 213 ? -8.095 -16.324 10.761 1.00 89.88 213 LEU A N 1
ATOM 1595 C CA . LEU A 1 213 ? -7.831 -15.887 12.129 1.00 89.88 213 LEU A CA 1
ATOM 1596 C C . LEU A 1 213 ? -7.156 -17.017 12.920 1.00 89.88 213 LEU A C 1
ATOM 1598 O O . LEU A 1 213 ? -7.686 -18.120 12.983 1.00 89.88 213 LEU A O 1
ATOM 1602 N N . GLY A 1 214 ? -6.031 -16.709 13.566 1.00 90.56 214 GLY A N 1
ATOM 1603 C CA . GLY A 1 214 ? -5.242 -17.674 14.340 1.00 90.56 214 GLY A CA 1
ATOM 1604 C C . GLY A 1 214 ? -3.971 -18.130 13.627 1.00 90.56 214 GLY A C 1
ATOM 1605 O O . GLY A 1 214 ? -3.032 -18.539 14.302 1.00 90.56 214 GLY A O 1
ATOM 1606 N N . GLU A 1 215 ? -3.902 -17.973 12.304 1.00 95.19 215 GLU A N 1
ATOM 1607 C CA . GLU A 1 215 ? -2.672 -18.194 11.545 1.00 95.19 215 GLU A CA 1
ATOM 1608 C C . GLU A 1 215 ? -1.642 -17.077 11.801 1.00 95.19 215 GLU A C 1
ATOM 1610 O O . GLU A 1 215 ? -2.020 -15.928 12.084 1.00 95.19 215 GLU A O 1
ATOM 1615 N N . PRO A 1 216 ? -0.334 -17.369 11.676 1.00 94.25 216 PRO A N 1
ATOM 1616 C CA . PRO A 1 216 ? 0.703 -16.345 11.695 1.00 94.25 216 PRO A CA 1
ATOM 1617 C C . PRO A 1 216 ? 0.482 -15.297 10.594 1.00 94.25 216 PRO A C 1
ATOM 1619 O O . PRO A 1 216 ? 0.261 -15.640 9.431 1.00 94.25 216 PRO A O 1
ATOM 1622 N N . LEU A 1 217 ? 0.608 -14.012 10.946 1.00 91.94 217 LEU A N 1
ATOM 1623 C CA . LEU A 1 217 ? 0.486 -12.872 10.026 1.00 91.94 217 LEU A CA 1
ATOM 1624 C C . LEU A 1 217 ? 1.689 -12.797 9.070 1.00 91.94 217 LEU A C 1
ATOM 1626 O O . LEU A 1 217 ? 2.544 -11.918 9.168 1.00 91.94 217 LEU A O 1
ATOM 1630 N N . THR A 1 218 ? 1.751 -13.728 8.127 1.00 94.06 218 THR A N 1
ATOM 1631 C CA . THR A 1 218 ? 2.814 -13.849 7.126 1.00 94.06 218 THR A CA 1
ATOM 1632 C C . THR A 1 218 ? 2.258 -13.611 5.733 1.00 94.06 218 THR A C 1
ATOM 1634 O O . THR A 1 218 ? 1.104 -13.935 5.450 1.00 94.06 218 THR A O 1
ATOM 1637 N N . GLU A 1 219 ? 3.088 -13.087 4.832 1.00 92.31 219 GLU A N 1
ATOM 1638 C CA . GLU A 1 219 ? 2.701 -12.913 3.427 1.00 92.31 219 GLU A CA 1
ATOM 1639 C C . GLU A 1 219 ? 2.305 -14.252 2.784 1.00 92.31 219 GLU A C 1
ATOM 1641 O O . GLU A 1 219 ? 1.310 -14.317 2.066 1.00 92.31 219 GLU A O 1
ATOM 1646 N N . ALA A 1 220 ? 2.997 -15.345 3.127 1.00 92.94 220 ALA A N 1
ATOM 1647 C CA . ALA A 1 220 ? 2.661 -16.692 2.665 1.00 92.94 220 ALA A CA 1
ATOM 1648 C C . ALA A 1 220 ? 1.216 -17.095 3.018 1.00 92.94 220 ALA A C 1
ATOM 1650 O O . ALA A 1 220 ? 0.506 -17.638 2.172 1.00 92.94 220 ALA A O 1
ATOM 1651 N N . CYS A 1 221 ? 0.744 -16.776 4.229 1.00 95.62 221 CYS A N 1
ATOM 1652 C CA . CYS A 1 221 ? -0.642 -17.047 4.612 1.00 95.62 221 CYS A CA 1
ATOM 1653 C C . CYS A 1 221 ? -1.639 -16.295 3.719 1.00 95.62 221 CYS A C 1
ATOM 1655 O O . CYS A 1 221 ? -2.590 -16.886 3.209 1.00 95.62 221 CYS A O 1
ATOM 1657 N N . PHE A 1 222 ? -1.413 -14.997 3.490 1.00 94.75 222 PHE A N 1
ATOM 1658 C CA . PHE A 1 222 ? -2.290 -14.191 2.640 1.00 94.75 222 PHE A CA 1
ATOM 1659 C C . PHE A 1 222 ? -2.266 -14.659 1.178 1.00 94.75 222 PHE A C 1
ATOM 1661 O O . PHE A 1 222 ? -3.306 -14.669 0.514 1.00 94.75 222 PHE A O 1
ATOM 1668 N N . GLN A 1 223 ? -1.112 -15.087 0.661 1.00 91.62 223 GLN A N 1
ATOM 1669 C CA . GLN A 1 223 ? -0.998 -15.580 -0.716 1.00 91.62 223 GLN A CA 1
ATOM 1670 C C . GLN A 1 223 ? -1.814 -16.847 -0.990 1.00 91.62 223 GLN A C 1
ATOM 1672 O O . GLN A 1 223 ? -2.204 -17.067 -2.136 1.00 91.62 223 GLN A O 1
ATOM 1677 N N . ASN A 1 224 ? -2.149 -17.626 0.041 1.00 95.00 224 ASN A N 1
ATOM 1678 C CA . ASN A 1 224 ? -2.959 -18.834 -0.112 1.00 95.00 224 ASN A CA 1
ATOM 1679 C C . ASN A 1 224 ? -4.432 -18.554 -0.446 1.00 95.00 224 ASN A C 1
ATOM 1681 O O . ASN A 1 224 ? -5.125 -19.454 -0.920 1.00 95.00 224 ASN A O 1
ATOM 1685 N N . MET A 1 225 ? -4.937 -17.335 -0.218 1.00 94.19 225 MET A N 1
ATOM 1686 C CA . MET A 1 225 ? -6.350 -17.029 -0.458 1.00 94.19 225 MET A CA 1
ATOM 1687 C C . MET A 1 225 ? -6.568 -15.639 -1.079 1.00 94.19 225 MET A C 1
ATOM 1689 O O . MET A 1 225 ? -7.089 -14.723 -0.429 1.00 94.19 225 MET A O 1
ATOM 1693 N N . PRO A 1 226 ? -6.207 -15.465 -2.364 1.00 91.56 226 PRO A N 1
ATOM 1694 C CA . PRO A 1 226 ? -6.560 -14.278 -3.127 1.00 91.56 226 PRO A CA 1
ATOM 1695 C C . PRO A 1 226 ? -8.067 -14.208 -3.389 1.00 91.56 226 PRO A C 1
ATOM 1697 O O . PRO A 1 226 ? -8.695 -15.176 -3.821 1.00 91.56 226 PRO A O 1
ATOM 1700 N N . LEU A 1 227 ? -8.645 -13.028 -3.175 1.00 91.25 227 LEU A N 1
ATOM 1701 C CA . LEU A 1 227 ? -10.039 -12.742 -3.487 1.00 91.25 227 LEU A CA 1
ATOM 1702 C C . LEU A 1 227 ? -10.192 -12.288 -4.938 1.00 91.25 227 LEU A C 1
ATOM 1704 O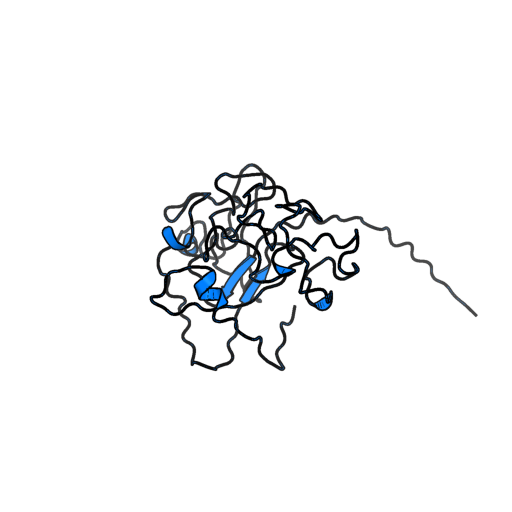 O . LEU A 1 227 ? -9.325 -11.619 -5.508 1.00 91.25 227 LEU A O 1
ATOM 1708 N N . LYS A 1 228 ? -11.335 -12.638 -5.527 1.00 89.19 228 LYS A N 1
ATOM 1709 C CA . LYS A 1 228 ? -11.738 -12.186 -6.859 1.00 89.19 228 LYS A CA 1
ATOM 1710 C C . LYS A 1 228 ? -12.558 -10.906 -6.734 1.00 89.19 228 LYS A C 1
ATOM 1712 O O . LYS A 1 228 ? -13.385 -10.788 -5.834 1.00 89.19 228 LYS A O 1
ATOM 1717 N N . PHE A 1 229 ? -12.355 -9.974 -7.659 1.00 86.25 229 PHE A N 1
ATOM 1718 C CA . PHE A 1 229 ? -13.280 -8.858 -7.831 1.00 86.25 229 PHE A CA 1
ATOM 1719 C C . PHE A 1 229 ? -14.638 -9.376 -8.315 1.00 86.25 229 PHE A C 1
ATOM 1721 O O . PHE A 1 229 ? -14.692 -10.319 -9.108 1.00 86.25 229 PHE A O 1
ATOM 1728 N N . ALA A 1 230 ? -15.718 -8.769 -7.826 1.00 85.81 230 ALA A N 1
ATOM 1729 C CA . ALA A 1 230 ? -17.073 -9.113 -8.233 1.00 85.81 230 ALA A CA 1
ATOM 1730 C C . ALA A 1 230 ? -17.351 -8.717 -9.696 1.00 85.81 230 ALA A C 1
ATOM 1732 O O . ALA A 1 230 ? -16.635 -7.921 -10.303 1.00 85.81 230 ALA A O 1
ATOM 1733 N N . THR A 1 231 ? -18.402 -9.298 -10.270 1.00 78.69 231 THR A N 1
ATOM 1734 C CA . THR A 1 231 ? -18.902 -9.000 -11.620 1.00 78.69 231 THR A CA 1
ATOM 1735 C C . THR A 1 231 ? -20.423 -8.833 -11.568 1.00 78.69 231 THR A C 1
ATOM 1737 O O . THR A 1 231 ? -21.050 -9.623 -10.861 1.00 78.69 231 THR A O 1
ATOM 1740 N N . PRO A 1 232 ? -21.039 -7.891 -12.313 1.00 65.38 232 PRO A N 1
ATOM 1741 C CA . PRO A 1 232 ? -20.452 -6.991 -13.317 1.00 65.38 232 PRO A CA 1
ATOM 1742 C C . PRO A 1 232 ? -19.762 -5.755 -12.724 1.00 65.38 232 PRO A C 1
ATOM 1744 O O . PRO A 1 232 ? -19.104 -5.030 -13.471 1.00 65.38 232 PRO A O 1
ATOM 1747 N N . ASP A 1 233 ? -19.889 -5.546 -11.411 1.00 55.66 233 ASP A N 1
ATOM 1748 C CA . ASP A 1 233 ? -19.346 -4.409 -10.666 1.00 55.66 233 ASP A CA 1
ATOM 1749 C C . ASP A 1 233 ? -17.813 -4.447 -10.654 1.00 55.66 233 ASP A C 1
ATOM 1751 O O . ASP A 1 233 ? -17.158 -4.940 -9.735 1.00 55.66 233 ASP A O 1
ATOM 1755 N N . ARG A 1 234 ? -17.220 -3.947 -11.739 1.00 61.34 234 ARG A N 1
ATOM 1756 C CA . ARG A 1 234 ? -15.788 -3.673 -11.813 1.00 61.34 234 ARG A CA 1
ATOM 1757 C C . ARG A 1 234 ? -15.491 -2.433 -10.982 1.00 61.34 234 ARG A C 1
ATOM 1759 O O . ARG A 1 234 ? -16.336 -1.558 -10.833 1.00 61.34 234 ARG A O 1
ATOM 1766 N N . HIS A 1 235 ? -14.259 -2.345 -10.494 1.00 54.00 235 HIS A N 1
ATOM 1767 C CA . HIS A 1 235 ? -13.732 -1.125 -9.900 1.00 54.00 235 HIS A CA 1
ATOM 1768 C C . HIS A 1 235 ? -13.999 0.075 -10.824 1.00 54.00 235 HIS A C 1
ATOM 1770 O O . HIS A 1 235 ? -13.398 0.191 -11.893 1.00 54.00 235 HIS A O 1
ATOM 1776 N N . THR A 1 236 ? -14.922 0.942 -10.417 1.00 48.06 236 THR A N 1
ATOM 1777 C CA . THR A 1 236 ? -15.125 2.264 -11.004 1.00 48.06 236 THR A CA 1
ATOM 1778 C C . THR A 1 236 ? -14.034 3.164 -10.440 1.00 48.06 236 THR A C 1
ATOM 1780 O O . THR A 1 236 ? -14.102 3.536 -9.268 1.00 48.06 236 THR A O 1
ATOM 1783 N N . VAL A 1 237 ? -12.993 3.406 -11.243 1.00 44.03 237 VAL A N 1
ATOM 1784 C CA . VAL A 1 237 ? -11.918 4.364 -10.934 1.00 44.03 237 VAL A CA 1
ATOM 1785 C C . VAL A 1 237 ? -12.465 5.783 -11.029 1.00 44.03 237 VAL A C 1
ATOM 1787 O O . VAL A 1 237 ? -13.202 6.037 -12.008 1.00 44.03 237 VAL A O 1
#

Radius of gyration: 19.16 Å; Cα contacts (8 Å, |Δi|>4): 491; chains: 1; bounding box: 41×44×70 Å

pLDDT: mean 83.73, std 18.72, range [23.08, 98.25]

Sequence (237 aa):
LGKMTLIRLQIVWGIAVGHSHGSLIVPFPRNAVDSLLPQWSDGKHPDTGSIQPYNCRCTNGSSVCNNGQACFWFSQGCTPGCARCDGDGSRIPNFDHCPGESLPPTVNDPKHRTVNQAAEAGSHADFTKYNPWRAPGRAPVFDSCGMAGGSVVEVFNAGAYNKTKFAKQGDLGSAVLPKQPSGSVWVRGSTVTARWQNTAKHGGGYQYRLCPLGEPLTEACFQNMPLKFATPDRHTV

Foldseek 3Di:
DDDDDDDPDDPPPPPPPWFDWKAWQPLQDLLQVQCPPPCQHPLHWAWFDDQDTDTPFFDPVPGTGSRRQRRQFWAPQWFFQDPARPQAQDPFFQDDSDPPRGDWFPPQQLVQWPPLSPDHGPDPSRRLGRPCQSPPLRIHTPFLSGFRQNHQDDHHSTGGHDDDPQDHGGDHCLPRGDDDPSVDDDDPPDQDDIDMDDSTHRGHHDWFFDADPPDRRHSVRRVVGTDDHDPPDDPPD

Solvent-accessible surface area (backbone atoms only — not 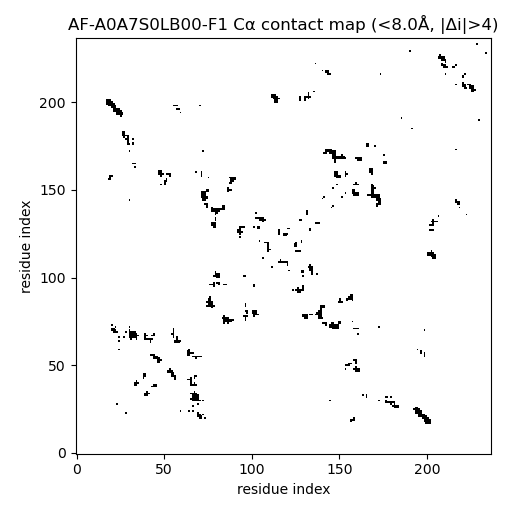comparable to full-atom values): 13842 Å² total; per-residue (Å²): 140,88,80,87,80,86,76,87,71,80,82,75,84,72,80,72,83,52,53,82,25,47,26,65,56,36,59,43,45,46,60,23,60,46,27,79,36,86,71,19,21,94,53,36,48,62,72,20,56,83,86,64,67,44,57,50,66,46,61,69,89,86,45,68,37,60,42,19,55,22,34,29,38,32,57,32,44,29,20,19,44,25,94,55,44,77,34,54,25,72,81,53,75,56,52,68,75,36,82,92,49,54,49,78,57,73,59,55,65,34,91,64,30,74,40,72,49,87,34,57,68,82,39,91,72,26,40,43,49,36,39,36,49,17,30,74,88,44,29,39,64,82,32,65,53,9,14,24,8,20,17,74,55,79,41,62,76,47,35,43,38,68,70,58,100,68,49,40,48,37,39,41,30,67,80,56,47,63,94,52,87,42,85,72,85,83,62,89,92,60,89,78,85,69,42,67,41,77,68,25,67,65,34,35,68,87,81,55,57,50,57,65,92,88,59,74,76,40,56,70,46,27,68,75,36,68,58,79,82,59,80,88,66,59,89,82,128